Protein AF-A0A7J7NSG4-F1 (afdb_monomer_lite)

Secondary structure (DSSP, 8-state):
------HHHHHHHHHHHHHHHHHHHHHHHHHHHHHHHHHHHHHHHHHHHHHHHHHHHHHHHHHHHHHHHHHHHHHHHHHHHHHHHHHHHHHHHHHHHHHHHHHHHHHHHHHHHHHHHHS-S---TTHHHHHHHHHHHHHHHHHHHHHHHHHHHHHHHHHHHHHHHHHHHHHHHHHHHHHHHHHHHHHHHHHHHHHHHHHHHHHHHHHHHHHHHHHHHHHHHHHHHHHHHHHHHHHHHHHHHHHHHHHHHHHHHHHHHHHHS-HHHHHHHHHHHHHH-

Sequence (277 aa):
MVAVMDDEFKEFACALRDVQLGFQDRLMELEKRISLLEGEKNRLEENLTRERGAFQLEQEKEREAAALKLKEVRAESEAEAGRLVTASAISQNNLAGKLYQLRFTKVEIMAFNKGNYEEMEIMDEEEVEEREDDLNVAEKTAAKNQETINQEIESSRLKVVDLEGLLEMEKKSSAELQKELDVAREKEEQTLLYNAKYAEEYEVLFSQYEDRLDDNVKLSLNLEEAKRQVEEKTAIILSRDLALNQLTSELAELKEKATSGSRHEAELAKYRIRVLK

Radius of gyration: 58.83 Å; chains: 1; bounding box: 122×44×164 Å

Foldseek 3Di:
DDPPDPVVVVVVVVVVVVVVVVVVVVVVVVVVVVVVVVVVVVVVVVVVVVVVVVVVVVVVVVVVVVVVVVVVVVVVVVVVVVVVVVVVVVVVVVVVVVVVVVVVVVVVVVVVVVVVVVPPDDDDDVVVVVVVVVVVVVVVVVVVVVVVVVVVVVVVVVVVVVVVVVVVVVVVVVVVVVVVVVVVVVVVVVVVVVVVVVVVVVVVVVVVVVVVVVVVVVVVVVVVVVVVVVVVVVVVVVVVVVVVVVLVVLLVVLVVQLVPPDPVSVVVSVVVNVVSD

pLDDT: mean 76.25, std 14.84, range [38.44, 94.81]

Structure (mmCIF, N/CA/C/O backbone):
data_AF-A0A7J7NSG4-F1
#
_entry.id   AF-A0A7J7NSG4-F1
#
loop_
_atom_site.group_PDB
_atom_site.id
_atom_site.type_symbol
_atom_site.label_atom_id
_atom_site.label_alt_id
_atom_site.label_comp_id
_atom_site.label_asym_id
_atom_site.label_entity_id
_atom_site.label_seq_id
_atom_site.pdbx_PDB_ins_code
_atom_site.Cartn_x
_atom_site.Cartn_y
_atom_site.Cartn_z
_atom_site.occupancy
_atom_site.B_iso_or_equiv
_atom_site.auth_seq_id
_atom_site.auth_comp_id
_atom_site.auth_asym_id
_atom_site.auth_atom_id
_atom_site.pdbx_PDB_model_num
ATOM 1 N N . MET A 1 1 ? 50.142 4.102 -46.987 1.00 39.62 1 MET A N 1
ATOM 2 C CA . MET A 1 1 ? 49.617 5.434 -47.353 1.00 39.62 1 MET A CA 1
ATOM 3 C C . MET A 1 1 ? 48.327 5.617 -46.573 1.00 39.62 1 MET A C 1
ATOM 5 O O . MET A 1 1 ? 47.514 4.703 -46.586 1.00 39.62 1 MET A O 1
ATOM 9 N N . VAL A 1 2 ? 48.240 6.691 -45.787 1.00 38.44 2 VAL A N 1
ATOM 10 C CA . VAL A 1 2 ? 47.182 6.952 -44.797 1.00 38.44 2 VAL A CA 1
ATOM 11 C C . VAL A 1 2 ? 45.811 6.831 -45.462 1.00 38.44 2 VAL A C 1
ATOM 13 O O . VAL A 1 2 ? 45.564 7.485 -46.472 1.00 38.44 2 VAL A O 1
ATOM 16 N N . ALA A 1 3 ? 44.953 5.956 -44.933 1.00 44.97 3 ALA A N 1
ATOM 17 C CA . ALA A 1 3 ? 43.577 5.841 -45.386 1.00 44.97 3 ALA A CA 1
ATOM 18 C C . ALA A 1 3 ? 42.876 7.174 -45.104 1.00 44.97 3 ALA A C 1
ATOM 20 O O . ALA A 1 3 ? 42.618 7.518 -43.951 1.00 44.97 3 ALA A O 1
ATOM 21 N N . VAL A 1 4 ? 42.625 7.937 -46.165 1.00 50.34 4 VAL A N 1
ATOM 22 C CA . VAL A 1 4 ? 41.745 9.101 -46.139 1.00 50.34 4 VAL A CA 1
ATOM 23 C C . VAL A 1 4 ? 40.344 8.552 -45.887 1.00 50.34 4 VAL A C 1
ATOM 25 O O . VAL A 1 4 ? 39.660 8.112 -46.807 1.00 50.34 4 VAL A O 1
ATOM 28 N N . MET A 1 5 ? 39.972 8.440 -44.614 1.00 57.72 5 MET A N 1
ATOM 29 C CA . MET A 1 5 ? 38.565 8.396 -44.249 1.00 57.72 5 MET A CA 1
ATOM 30 C C . MET A 1 5 ? 37.992 9.771 -44.569 1.00 57.72 5 MET A C 1
ATOM 32 O O . MET A 1 5 ? 38.562 10.765 -44.116 1.00 57.72 5 MET A O 1
ATOM 36 N N . ASP A 1 6 ? 36.916 9.783 -45.355 1.00 72.62 6 ASP A N 1
ATOM 37 C CA . ASP A 1 6 ? 36.096 10.964 -45.617 1.00 72.62 6 ASP A CA 1
ATOM 38 C C . ASP A 1 6 ? 35.799 11.665 -44.291 1.00 72.62 6 ASP A C 1
ATOM 40 O O . ASP A 1 6 ? 35.391 11.010 -43.324 1.00 72.62 6 ASP A O 1
ATOM 44 N N . ASP A 1 7 ? 36.053 12.969 -44.215 1.00 75.19 7 ASP A N 1
ATOM 45 C CA . ASP A 1 7 ? 35.885 13.715 -42.966 1.00 75.19 7 ASP A CA 1
ATOM 46 C C . ASP A 1 7 ? 34.414 13.691 -42.503 1.00 75.19 7 ASP A C 1
ATOM 48 O O . ASP A 1 7 ? 34.154 13.579 -41.306 1.00 75.19 7 ASP A O 1
ATOM 52 N N . GLU A 1 8 ? 33.467 13.580 -43.441 1.00 67.50 8 GLU A N 1
ATOM 53 C CA . GLU A 1 8 ? 32.038 13.362 -43.173 1.00 67.50 8 GLU A CA 1
ATOM 54 C C . GLU A 1 8 ? 31.757 12.045 -42.421 1.00 67.50 8 GLU A C 1
ATOM 56 O O . GLU A 1 8 ? 30.909 11.989 -41.528 1.00 67.50 8 GLU A O 1
ATOM 61 N N . PHE A 1 9 ? 32.494 10.969 -42.723 1.00 66.06 9 PHE A N 1
ATOM 62 C CA . PHE A 1 9 ? 32.312 9.679 -42.049 1.00 66.06 9 PHE A CA 1
ATOM 63 C C . PHE A 1 9 ? 32.859 9.706 -40.617 1.00 66.06 9 PHE A C 1
ATOM 65 O O . PHE A 1 9 ? 32.271 9.110 -39.711 1.00 66.06 9 PHE A O 1
ATOM 72 N N . LYS A 1 10 ? 33.970 10.420 -40.389 1.00 74.62 10 LYS A N 1
ATOM 73 C CA . LYS A 1 10 ? 34.506 10.621 -39.035 1.00 74.62 10 LYS A CA 1
ATOM 74 C C . LYS A 1 10 ? 33.557 11.458 -38.190 1.00 74.62 10 LYS A C 1
ATOM 76 O O . LYS A 1 10 ? 33.332 11.111 -37.035 1.00 74.62 10 LYS A O 1
ATOM 81 N N . GLU A 1 11 ? 32.988 12.519 -38.756 1.00 73.19 11 GLU A N 1
ATOM 82 C CA . GLU A 1 11 ? 32.011 13.361 -38.063 1.00 73.19 11 GLU A CA 1
ATOM 83 C C . GLU A 1 11 ? 30.755 12.571 -37.686 1.00 73.19 11 GLU A C 1
ATOM 85 O O . GLU A 1 11 ? 30.314 12.641 -36.539 1.00 73.19 11 GLU A O 1
ATOM 90 N N . PHE A 1 12 ? 30.239 11.735 -38.592 1.00 73.62 12 PHE A N 1
ATOM 91 C CA . PHE A 1 12 ? 29.110 10.854 -38.292 1.00 73.62 12 PHE A CA 1
ATOM 92 C C . PHE A 1 12 ? 29.429 9.842 -37.179 1.00 73.62 12 PHE A C 1
ATOM 94 O O . PHE A 1 12 ? 28.646 9.688 -36.241 1.00 73.62 12 PHE A O 1
ATOM 101 N N . ALA A 1 13 ? 30.587 9.175 -37.240 1.00 69.00 13 ALA A N 1
ATOM 102 C CA . ALA A 1 13 ? 30.999 8.207 -36.221 1.00 69.00 13 ALA A CA 1
ATOM 103 C C . ALA A 1 13 ? 31.227 8.861 -34.845 1.00 69.00 13 ALA A C 1
ATOM 105 O O . ALA A 1 13 ? 30.866 8.282 -33.818 1.00 69.00 13 ALA A O 1
ATOM 106 N N . CYS A 1 14 ? 31.785 10.076 -34.814 1.00 78.75 14 CYS A N 1
ATOM 107 C CA . CYS A 1 14 ? 31.926 10.865 -33.590 1.00 78.75 14 CYS A CA 1
ATOM 108 C C . CYS A 1 14 ? 30.557 11.268 -33.021 1.00 78.75 14 CYS A C 1
ATOM 110 O O . CYS A 1 14 ? 30.303 11.028 -31.843 1.00 78.75 14 CYS A O 1
ATOM 112 N N . ALA A 1 15 ? 29.642 11.780 -33.850 1.00 69.12 15 ALA A N 1
ATOM 113 C CA . ALA A 1 15 ? 28.296 12.155 -33.415 1.00 69.12 15 ALA A CA 1
ATOM 114 C C . ALA A 1 15 ? 27.499 10.953 -32.877 1.00 69.12 15 ALA A C 1
ATOM 116 O O . ALA A 1 15 ? 26.807 11.061 -31.864 1.00 69.12 15 ALA A O 1
ATOM 117 N N . LEU A 1 16 ? 27.624 9.785 -33.516 1.00 81.19 16 LEU A N 1
ATOM 118 C CA . LEU A 1 16 ? 26.986 8.554 -33.050 1.00 81.19 16 LEU A CA 1
ATOM 119 C C . LEU A 1 16 ? 27.529 8.115 -31.682 1.00 81.19 16 LEU A C 1
ATOM 121 O O . LEU A 1 16 ? 26.755 7.707 -30.815 1.00 81.19 16 LEU A O 1
ATOM 125 N N . ARG A 1 17 ? 28.842 8.245 -31.464 1.00 77.81 17 ARG A N 1
ATOM 126 C CA . ARG A 1 17 ? 29.483 7.951 -30.177 1.00 77.81 17 ARG A CA 1
ATOM 127 C C . ARG A 1 17 ? 29.021 8.902 -29.073 1.00 77.81 17 ARG A C 1
ATOM 129 O O . ARG A 1 17 ? 28.762 8.436 -27.968 1.00 77.81 17 ARG A O 1
ATOM 136 N N . ASP A 1 18 ? 28.875 10.191 -29.363 1.00 83.44 18 ASP A N 1
ATOM 137 C CA . ASP A 1 18 ? 28.392 11.175 -28.385 1.00 83.44 18 ASP A CA 1
ATOM 138 C C . ASP A 1 18 ? 26.940 10.897 -27.976 1.00 83.44 18 ASP A C 1
ATOM 140 O O . ASP A 1 18 ? 26.596 10.933 -26.793 1.00 83.44 18 ASP A O 1
ATOM 144 N N . VAL A 1 19 ? 26.091 10.527 -28.940 1.00 80.00 19 VAL A N 1
ATOM 145 C CA . VAL A 1 19 ? 24.716 10.086 -28.668 1.00 80.00 19 VAL A CA 1
ATOM 146 C C . VAL A 1 19 ? 24.708 8.806 -27.826 1.00 80.00 19 VAL A C 1
ATOM 148 O O . VAL A 1 19 ? 23.946 8.713 -26.863 1.00 80.00 19 VAL A O 1
ATOM 151 N N . GLN A 1 20 ? 25.571 7.835 -28.139 1.00 80.19 20 GLN A N 1
ATOM 152 C CA . GLN A 1 20 ? 25.689 6.590 -27.377 1.00 80.19 20 GLN A CA 1
ATOM 153 C C . GLN A 1 20 ? 26.133 6.838 -25.927 1.00 80.19 20 GLN A C 1
ATOM 155 O O . GLN A 1 20 ? 25.543 6.265 -25.011 1.00 80.19 20 GLN A O 1
ATOM 160 N N . LEU A 1 21 ? 27.124 7.708 -25.710 1.00 84.50 21 LEU A N 1
ATOM 161 C CA . LEU A 1 21 ? 27.574 8.104 -24.371 1.00 84.50 21 LEU A CA 1
ATOM 162 C C . LEU A 1 21 ? 26.450 8.808 -23.597 1.00 84.50 21 LEU A C 1
ATOM 164 O O . LEU A 1 21 ? 26.181 8.452 -22.452 1.00 84.50 21 LEU A O 1
ATOM 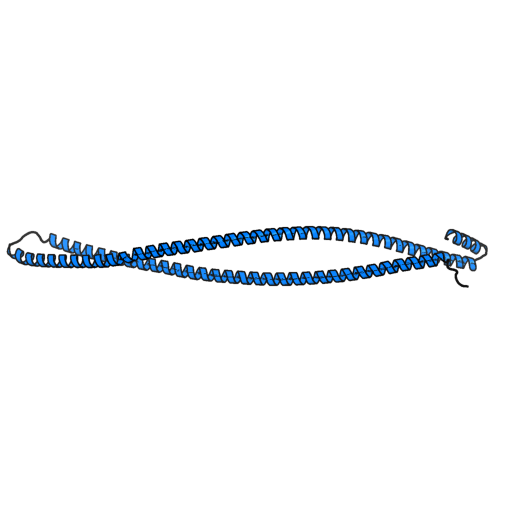168 N N . GLY A 1 22 ? 25.705 9.710 -24.245 1.00 84.12 22 GLY A N 1
ATOM 169 C CA . GLY A 1 22 ? 24.550 10.370 -23.630 1.00 84.12 22 GLY A CA 1
ATOM 170 C C . GLY A 1 22 ? 23.424 9.405 -23.228 1.00 84.12 22 GLY A C 1
ATOM 171 O O . GLY A 1 22 ? 22.767 9.610 -22.205 1.00 84.12 22 GLY A O 1
ATOM 172 N N . PHE A 1 23 ? 23.202 8.329 -23.991 1.00 84.69 23 PHE A N 1
ATOM 173 C CA . PHE A 1 23 ? 22.268 7.267 -23.600 1.00 84.69 23 PHE A CA 1
ATOM 174 C C . PHE A 1 23 ? 22.790 6.426 -22.430 1.00 84.69 23 PHE A C 1
ATOM 176 O O . PHE A 1 23 ? 22.002 6.088 -21.548 1.00 84.69 23 PHE A O 1
ATOM 183 N N . GLN A 1 24 ? 24.088 6.111 -22.392 1.00 82.00 24 GLN A N 1
ATOM 184 C CA . GLN A 1 24 ? 24.691 5.370 -21.278 1.00 82.00 24 GLN A CA 1
ATOM 185 C C . GLN A 1 24 ? 24.609 6.144 -19.960 1.00 82.00 24 GLN A C 1
ATOM 187 O O . GLN A 1 24 ? 24.231 5.563 -18.944 1.00 82.00 24 GLN A O 1
ATOM 192 N N . ASP A 1 25 ? 24.871 7.451 -19.980 1.00 87.19 25 ASP A N 1
ATOM 193 C CA . ASP A 1 25 ? 24.762 8.293 -18.787 1.00 87.19 25 ASP A CA 1
ATOM 194 C C . ASP A 1 25 ? 23.327 8.324 -18.244 1.00 87.19 25 ASP A C 1
ATOM 196 O O . ASP A 1 25 ? 23.106 8.156 -17.043 1.00 87.19 25 ASP A O 1
ATOM 200 N N . ARG A 1 26 ? 22.330 8.452 -19.133 1.00 88.12 26 ARG A N 1
ATOM 201 C CA . ARG A 1 26 ? 20.910 8.401 -18.748 1.00 88.12 26 ARG A CA 1
ATOM 202 C C . ARG A 1 26 ? 20.491 7.033 -18.223 1.00 88.12 26 ARG A C 1
ATOM 204 O O . ARG A 1 26 ? 19.726 6.972 -17.265 1.00 88.12 26 ARG A O 1
ATOM 211 N N . LEU A 1 27 ? 20.970 5.944 -18.828 1.00 88.56 27 LEU A N 1
ATOM 212 C CA . LEU A 1 27 ? 20.707 4.589 -18.335 1.00 88.56 27 LEU A CA 1
ATOM 213 C C . LEU A 1 27 ? 21.269 4.408 -16.924 1.00 88.56 27 LEU A C 1
ATOM 215 O O . LEU A 1 27 ? 20.543 3.969 -16.039 1.00 88.56 27 LEU A O 1
ATOM 219 N N . MET A 1 28 ? 22.508 4.840 -16.686 1.00 90.50 28 MET A N 1
ATOM 220 C CA . MET A 1 28 ? 23.125 4.785 -15.362 1.00 90.50 28 MET A CA 1
ATOM 221 C C . MET A 1 28 ? 22.365 5.641 -14.331 1.00 90.50 28 MET A C 1
ATOM 223 O O . MET A 1 28 ? 22.244 5.257 -13.167 1.00 90.50 28 MET A O 1
ATOM 227 N N . GLU A 1 29 ? 21.844 6.806 -14.724 1.00 90.88 29 GLU A N 1
ATOM 228 C CA . GLU A 1 29 ? 21.020 7.646 -13.846 1.00 90.88 29 GLU A CA 1
ATOM 229 C C . GLU A 1 29 ? 19.683 6.976 -13.496 1.00 90.88 29 GLU A C 1
ATOM 231 O O . GLU A 1 29 ? 19.275 6.971 -12.331 1.00 90.88 29 GLU A O 1
ATOM 236 N N . LEU A 1 30 ? 19.028 6.357 -14.482 1.00 88.25 30 LEU A N 1
ATOM 237 C CA . LEU A 1 30 ? 17.800 5.593 -14.272 1.00 88.25 30 LEU A CA 1
ATOM 238 C C . LEU A 1 30 ? 18.039 4.378 -13.367 1.00 88.25 30 LEU A C 1
ATOM 240 O O . LEU A 1 30 ? 17.266 4.169 -12.435 1.00 88.25 30 LEU A O 1
ATOM 244 N N . GLU A 1 31 ? 19.126 3.630 -13.567 1.00 90.88 31 GLU A N 1
ATOM 245 C CA . GLU A 1 31 ? 19.510 2.500 -12.708 1.00 90.88 31 GLU A CA 1
ATOM 246 C C . GLU A 1 31 ? 19.742 2.935 -11.256 1.00 90.88 31 GLU A C 1
ATOM 248 O O . GLU A 1 31 ? 19.230 2.309 -10.325 1.00 90.88 31 GLU A O 1
ATOM 253 N N . LYS A 1 32 ? 20.444 4.057 -11.038 1.00 92.88 32 LYS A N 1
ATOM 254 C CA . LYS A 1 32 ? 20.618 4.627 -9.691 1.00 92.88 32 LYS A CA 1
ATOM 255 C C . LYS A 1 32 ? 19.282 4.994 -9.056 1.00 92.88 32 LYS A C 1
ATOM 257 O O . LYS A 1 32 ? 19.077 4.744 -7.870 1.00 92.88 32 LYS A O 1
ATOM 262 N N . ARG A 1 33 ? 18.372 5.586 -9.829 1.00 93.25 33 ARG A N 1
ATOM 263 C CA . ARG A 1 33 ? 17.056 5.993 -9.331 1.00 93.25 33 ARG A CA 1
ATOM 264 C C . ARG A 1 33 ? 16.177 4.792 -8.985 1.00 93.25 33 ARG A C 1
ATOM 266 O O . ARG A 1 33 ? 15.509 4.831 -7.957 1.00 93.25 33 ARG A O 1
ATOM 273 N N . ILE A 1 34 ? 16.228 3.724 -9.781 1.00 90.56 34 ILE A N 1
ATOM 274 C CA . ILE A 1 34 ? 15.561 2.450 -9.478 1.00 90.56 34 ILE A CA 1
ATOM 275 C C . ILE A 1 34 ? 16.106 1.870 -8.172 1.00 90.56 34 ILE A C 1
ATOM 277 O O . ILE A 1 34 ? 15.324 1.568 -7.278 1.00 90.56 34 ILE A O 1
ATOM 281 N N . SER A 1 35 ? 17.430 1.810 -8.013 1.00 92.31 35 SER A N 1
ATOM 282 C CA . SER A 1 35 ? 18.050 1.293 -6.788 1.00 92.31 35 SER A CA 1
ATOM 283 C C . SER A 1 35 ? 17.647 2.089 -5.537 1.00 92.31 35 SER A C 1
ATOM 285 O O . SER A 1 35 ? 17.389 1.506 -4.482 1.00 92.31 35 SER A O 1
ATOM 287 N N . LEU A 1 36 ? 17.531 3.419 -5.647 1.00 92.94 36 LEU A N 1
ATOM 288 C CA . LEU A 1 36 ? 17.028 4.263 -4.559 1.00 92.94 36 LEU A CA 1
ATOM 289 C C . LEU A 1 36 ? 15.564 3.951 -4.218 1.00 92.94 36 LEU A C 1
ATOM 291 O O . LEU A 1 36 ? 15.243 3.783 -3.042 1.00 92.94 36 LEU A O 1
ATOM 295 N N . LEU A 1 37 ? 14.698 3.824 -5.228 1.00 90.88 37 LEU A N 1
ATOM 296 C CA . LEU A 1 37 ? 13.279 3.500 -5.041 1.00 90.88 37 LEU A CA 1
ATOM 297 C C . LEU A 1 37 ? 13.073 2.099 -4.449 1.00 90.88 37 LEU A C 1
ATOM 299 O O . LEU A 1 37 ? 12.219 1.922 -3.583 1.00 90.88 37 LEU A O 1
ATOM 303 N N . GLU A 1 38 ? 13.869 1.109 -4.856 1.00 90.38 38 GLU A N 1
ATOM 304 C CA . GLU A 1 38 ? 13.864 -0.227 -4.246 1.00 90.38 38 GLU A CA 1
ATOM 305 C C . GLU A 1 38 ? 14.279 -0.171 -2.769 1.00 90.38 38 GLU A C 1
ATOM 307 O O . GLU A 1 38 ? 13.667 -0.821 -1.920 1.00 90.38 38 GLU A O 1
ATOM 312 N N . GLY A 1 39 ? 15.274 0.656 -2.435 1.00 94.81 39 GLY A N 1
ATOM 313 C CA . GLY A 1 39 ? 15.677 0.900 -1.050 1.00 94.81 39 GLY A CA 1
ATOM 314 C C . GLY A 1 39 ? 14.575 1.555 -0.209 1.00 94.81 39 GLY A C 1
ATOM 315 O O . GLY A 1 39 ? 14.345 1.149 0.932 1.00 94.81 39 GLY A O 1
ATOM 316 N N . GLU A 1 40 ? 13.873 2.547 -0.758 1.00 93.44 40 GLU A N 1
ATOM 317 C CA . GLU A 1 40 ? 12.727 3.189 -0.101 1.00 93.44 40 GLU A CA 1
ATOM 318 C C . GLU A 1 40 ? 11.561 2.218 0.092 1.00 93.44 40 GLU A C 1
ATOM 320 O O . GLU A 1 40 ? 10.991 2.161 1.184 1.00 93.44 40 GLU A O 1
ATOM 325 N N . LYS A 1 41 ? 11.259 1.400 -0.922 1.00 92.00 41 LYS A N 1
ATOM 326 C CA . LYS A 1 41 ? 10.245 0.345 -0.842 1.00 92.00 41 LYS A CA 1
ATOM 327 C C . LYS A 1 41 ? 10.542 -0.620 0.307 1.00 92.00 41 LYS A C 1
ATOM 329 O O . LYS A 1 41 ? 9.678 -0.834 1.152 1.00 92.00 41 LYS A O 1
ATOM 334 N N . ASN A 1 42 ? 11.767 -1.137 0.389 1.00 91.69 42 ASN A N 1
ATOM 335 C CA . ASN A 1 42 ? 12.152 -2.070 1.451 1.00 91.69 42 ASN A CA 1
ATOM 336 C C . ASN A 1 42 ? 12.035 -1.429 2.845 1.00 91.69 42 ASN A C 1
ATOM 338 O O . ASN A 1 42 ? 11.545 -2.057 3.781 1.00 91.69 42 ASN A O 1
ATOM 342 N N . ARG A 1 43 ? 12.416 -0.150 2.992 1.00 92.88 43 ARG A N 1
ATOM 343 C CA . ARG A 1 43 ? 12.240 0.586 4.259 1.00 92.88 43 ARG A CA 1
ATOM 344 C C . ARG A 1 43 ? 10.772 0.738 4.648 1.00 92.88 43 ARG A C 1
ATOM 346 O O . ARG A 1 43 ? 10.443 0.616 5.825 1.00 92.88 43 ARG A O 1
ATOM 353 N N . LEU A 1 44 ? 9.897 1.015 3.683 1.00 91.06 44 LEU A N 1
ATOM 354 C CA . LEU A 1 44 ? 8.459 1.113 3.930 1.00 91.06 44 LEU A CA 1
ATOM 355 C C . LEU A 1 44 ? 7.864 -0.242 4.326 1.00 91.06 44 LEU A C 1
ATOM 357 O O . LEU A 1 44 ? 7.072 -0.295 5.263 1.00 91.06 44 LEU A O 1
ATOM 361 N N . GLU A 1 45 ? 8.282 -1.335 3.687 1.00 90.31 45 GLU A N 1
ATOM 362 C CA . GLU A 1 45 ? 7.859 -2.695 4.052 1.00 90.31 45 GLU A CA 1
ATOM 363 C C . GLU A 1 45 ? 8.316 -3.084 5.470 1.00 90.31 45 GLU A C 1
ATOM 365 O O . GLU A 1 45 ? 7.540 -3.655 6.246 1.00 90.31 45 GLU A O 1
ATOM 370 N N . GLU A 1 46 ? 9.541 -2.720 5.859 1.00 91.81 46 GLU A N 1
ATOM 371 C CA . GLU A 1 46 ? 10.029 -2.899 7.230 1.00 91.81 46 GLU A CA 1
ATOM 372 C C . GLU A 1 46 ? 9.246 -2.064 8.251 1.00 91.81 46 GLU A C 1
ATOM 374 O O . GLU A 1 46 ? 8.931 -2.548 9.337 1.00 91.81 46 GLU A O 1
ATOM 379 N N . ASN A 1 47 ? 8.919 -0.812 7.930 1.00 91.75 47 ASN A N 1
ATOM 380 C CA . ASN A 1 47 ? 8.119 0.024 8.823 1.00 91.75 47 ASN A CA 1
ATOM 381 C C . ASN A 1 47 ? 6.703 -0.538 8.976 1.00 91.75 47 ASN A C 1
ATOM 383 O O . ASN A 1 47 ? 6.228 -0.677 10.097 1.00 91.75 47 ASN A O 1
ATOM 387 N N . LEU A 1 48 ? 6.073 -0.962 7.878 1.00 87.44 48 LEU A N 1
ATOM 388 C CA . LEU A 1 48 ? 4.739 -1.560 7.893 1.00 87.44 48 LEU A CA 1
ATOM 389 C C . LEU A 1 48 ? 4.702 -2.855 8.717 1.00 87.44 48 LEU A C 1
ATOM 391 O O . LEU A 1 48 ? 3.751 -3.104 9.454 1.00 87.44 48 LEU A O 1
ATOM 395 N N . THR A 1 49 ? 5.733 -3.695 8.613 1.00 89.12 49 THR A N 1
ATOM 396 C CA . THR A 1 49 ? 5.835 -4.918 9.426 1.00 89.12 49 THR A CA 1
ATOM 397 C C . THR A 1 49 ? 6.063 -4.607 10.904 1.00 89.12 49 THR A C 1
ATOM 399 O O . THR A 1 49 ? 5.443 -5.251 11.752 1.00 89.12 49 THR A O 1
ATOM 402 N N . ARG A 1 50 ? 6.865 -3.585 11.230 1.00 90.56 50 ARG A N 1
ATOM 403 C CA . ARG A 1 50 ? 7.025 -3.101 12.613 1.00 90.56 50 ARG A CA 1
ATOM 404 C C . ARG A 1 50 ? 5.728 -2.522 13.179 1.00 90.56 50 ARG A C 1
ATOM 406 O O . ARG A 1 50 ? 5.356 -2.879 14.292 1.00 90.56 50 ARG A O 1
ATOM 413 N N . GLU A 1 51 ? 5.025 -1.681 12.425 1.00 86.12 51 GLU A N 1
ATOM 414 C CA . GLU A 1 51 ? 3.751 -1.078 12.836 1.00 86.12 51 GLU A CA 1
ATOM 415 C C . GLU A 1 51 ? 2.659 -2.135 13.016 1.00 86.12 51 GLU A C 1
ATOM 417 O O . GLU A 1 51 ? 1.960 -2.125 14.025 1.00 86.12 51 GLU A O 1
ATOM 422 N N . ARG A 1 52 ? 2.567 -3.119 12.109 1.00 87.62 52 ARG A N 1
ATOM 423 C CA . ARG A 1 52 ? 1.665 -4.273 12.274 1.00 87.62 52 ARG A CA 1
ATOM 424 C C . ARG A 1 52 ? 1.976 -5.071 13.539 1.00 87.62 52 ARG A C 1
ATOM 426 O O . ARG A 1 52 ? 1.048 -5.463 14.240 1.00 87.62 52 ARG A O 1
ATOM 433 N N . GLY A 1 53 ? 3.255 -5.298 13.842 1.00 88.06 53 GLY A N 1
ATOM 434 C CA . GLY A 1 53 ? 3.673 -5.975 15.072 1.00 88.06 53 GLY A CA 1
ATOM 435 C C . GLY A 1 53 ? 3.325 -5.178 16.334 1.00 88.06 53 GLY A C 1
ATOM 436 O O . GLY A 1 53 ? 2.814 -5.745 17.297 1.00 88.06 53 GLY A O 1
ATOM 437 N N . ALA A 1 54 ? 3.541 -3.858 16.315 1.00 84.88 54 ALA A N 1
ATOM 438 C CA . ALA A 1 54 ? 3.170 -2.968 17.415 1.00 84.88 54 ALA A CA 1
ATOM 439 C C . ALA A 1 54 ? 1.650 -2.951 17.645 1.00 84.88 54 ALA A C 1
ATOM 441 O O . ALA A 1 54 ? 1.200 -3.089 18.780 1.00 84.88 54 ALA A O 1
ATOM 442 N N . PHE A 1 55 ? 0.870 -2.878 16.567 1.00 87.31 55 PHE A N 1
ATOM 443 C CA . PHE A 1 55 ? -0.588 -2.901 16.616 1.00 87.31 55 PHE A CA 1
ATOM 444 C C . PHE A 1 55 ? -1.144 -4.235 17.138 1.00 87.31 55 PHE A C 1
ATOM 446 O O . PHE A 1 55 ? -2.079 -4.242 17.933 1.00 87.31 55 PHE A O 1
ATOM 453 N N . GLN A 1 56 ? -0.560 -5.376 16.750 1.00 84.75 56 GLN A N 1
ATOM 454 C CA . GLN A 1 56 ? -0.954 -6.687 17.290 1.00 84.75 56 GLN A CA 1
ATOM 455 C C . GLN A 1 56 ? -0.704 -6.785 18.799 1.00 84.75 56 GLN A C 1
ATOM 457 O O . GLN A 1 56 ? -1.579 -7.242 19.531 1.00 84.75 56 GLN A O 1
ATOM 462 N N . LEU A 1 57 ? 0.448 -6.301 19.270 1.00 86.38 57 LEU A N 1
ATOM 463 C CA . LEU A 1 57 ? 0.776 -6.233 20.698 1.00 86.38 57 LEU A CA 1
ATOM 464 C C . LEU A 1 57 ? -0.180 -5.322 21.479 1.00 86.38 57 LEU A C 1
ATOM 466 O O . LEU A 1 57 ? -0.523 -5.622 22.622 1.00 86.38 57 LEU A O 1
ATOM 470 N N . GLU A 1 58 ? -0.603 -4.207 20.887 1.00 83.19 58 GLU A N 1
ATOM 471 C CA . GLU A 1 58 ? -1.580 -3.302 21.495 1.00 83.19 58 GLU A CA 1
ATOM 472 C C . GLU A 1 58 ? -2.967 -3.953 21.578 1.00 83.19 58 GLU A C 1
ATOM 474 O O . GLU A 1 58 ? -3.557 -3.989 22.658 1.00 83.19 58 GLU A O 1
ATOM 479 N N . GLN A 1 59 ? -3.426 -4.603 20.502 1.00 82.62 59 GLN A N 1
ATOM 480 C CA . GLN A 1 59 ? -4.669 -5.380 20.523 1.00 82.62 59 GLN A CA 1
ATOM 481 C C . GLN A 1 59 ? -4.639 -6.529 21.536 1.00 82.62 59 GLN A C 1
ATOM 483 O O . GLN A 1 59 ? -5.653 -6.807 22.177 1.00 82.62 59 GLN A O 1
ATOM 488 N N . GLU A 1 60 ? -3.511 -7.227 21.688 1.00 86.19 60 GLU A N 1
ATOM 489 C CA . GLU A 1 60 ? -3.377 -8.289 22.690 1.00 86.19 60 GLU A CA 1
ATOM 490 C C . GLU A 1 60 ? -3.492 -7.732 24.109 1.00 86.19 60 GLU A C 1
ATOM 492 O O . GLU A 1 60 ? -4.267 -8.266 24.902 1.00 86.19 60 GLU A O 1
ATOM 497 N N . LYS A 1 61 ? -2.833 -6.607 24.410 1.00 90.56 61 LYS A N 1
ATOM 498 C CA . LYS A 1 61 ? -2.966 -5.933 25.712 1.00 90.56 61 LYS A CA 1
ATOM 499 C C . LYS A 1 61 ? -4.395 -5.477 25.988 1.00 90.56 61 LYS A C 1
ATOM 501 O O . LYS A 1 61 ? -4.877 -5.630 27.109 1.00 90.56 61 LYS A O 1
ATOM 506 N N . GLU A 1 62 ? -5.091 -4.943 24.987 1.00 81.38 62 GLU A N 1
ATOM 507 C CA . GLU A 1 62 ? -6.496 -4.554 25.125 1.00 81.38 62 GLU A CA 1
ATOM 508 C C . GLU A 1 62 ? -7.406 -5.764 25.363 1.00 81.38 62 GLU A C 1
ATOM 510 O O . GLU A 1 62 ? -8.280 -5.717 26.234 1.00 81.38 62 GLU A O 1
ATOM 515 N N . ARG A 1 63 ? -7.176 -6.881 24.658 1.00 86.31 63 ARG A N 1
ATOM 516 C CA . ARG A 1 63 ? -7.907 -8.141 24.875 1.00 86.31 63 ARG A CA 1
ATOM 517 C C . ARG A 1 63 ? -7.647 -8.720 26.261 1.00 86.31 63 ARG A C 1
ATOM 519 O O . ARG A 1 63 ? -8.591 -9.169 26.910 1.00 86.31 63 ARG A O 1
ATOM 526 N N . GLU A 1 64 ? -6.403 -8.698 26.727 1.00 83.44 64 GLU A N 1
ATOM 527 C CA . GLU A 1 64 ? -6.034 -9.143 28.073 1.00 83.44 64 GLU A CA 1
ATOM 528 C C . GLU A 1 64 ? -6.678 -8.264 29.151 1.00 83.44 64 GLU A C 1
ATOM 530 O O . GLU A 1 64 ? -7.265 -8.789 30.100 1.00 83.44 64 GLU A O 1
ATOM 535 N N . ALA A 1 65 ? -6.659 -6.939 28.978 1.00 83.06 65 ALA A N 1
ATOM 536 C CA . ALA A 1 65 ? -7.308 -6.000 29.890 1.00 83.06 65 ALA A CA 1
ATOM 537 C C . ALA A 1 65 ? -8.836 -6.176 29.914 1.00 83.06 65 ALA A C 1
ATOM 539 O O . ALA A 1 65 ? -9.447 -6.163 30.985 1.00 83.06 65 ALA A O 1
ATOM 540 N N . ALA A 1 66 ? -9.464 -6.391 28.754 1.00 77.06 66 ALA A N 1
ATOM 541 C CA . ALA A 1 66 ? -10.891 -6.685 28.662 1.00 77.06 66 ALA A CA 1
ATOM 542 C C . ALA A 1 66 ? -11.239 -8.023 29.335 1.00 77.06 66 ALA A C 1
ATOM 544 O O . ALA A 1 66 ? -12.218 -8.103 30.076 1.00 77.06 66 ALA A O 1
ATOM 545 N N . ALA A 1 67 ? -10.421 -9.062 29.139 1.00 81.69 67 ALA A N 1
ATOM 546 C CA . ALA A 1 67 ? -10.610 -10.361 29.779 1.00 81.69 67 ALA A CA 1
ATOM 547 C C . ALA A 1 67 ? -10.456 -10.292 31.308 1.00 81.69 67 ALA A C 1
ATOM 549 O O . ALA A 1 67 ? -11.192 -10.977 32.023 1.00 81.69 67 ALA A O 1
ATOM 550 N N . LEU A 1 68 ? -9.534 -9.466 31.816 1.00 80.31 68 LEU A N 1
ATOM 551 C CA . LEU A 1 68 ? -9.371 -9.220 33.250 1.00 80.31 68 LEU A CA 1
ATOM 552 C C . LEU A 1 68 ? -10.610 -8.529 33.835 1.00 80.31 68 LEU A C 1
ATOM 554 O O . LEU A 1 68 ? -11.202 -9.054 34.775 1.00 80.31 68 LEU A O 1
ATOM 558 N N . LYS A 1 69 ? -11.073 -7.435 33.215 1.00 79.62 69 LYS A N 1
ATOM 559 C CA . LYS A 1 69 ? -12.296 -6.729 33.637 1.00 79.62 69 LYS A CA 1
ATOM 560 C C . LYS A 1 69 ? -13.518 -7.645 33.642 1.00 79.62 69 LYS A C 1
ATOM 562 O O . LYS A 1 69 ? -14.336 -7.598 34.552 1.00 79.62 69 LYS A O 1
ATOM 567 N N . LEU A 1 70 ? -13.637 -8.527 32.651 1.00 75.12 70 LEU A N 1
ATOM 568 C CA . LEU A 1 70 ? -14.755 -9.468 32.563 1.00 75.12 70 LEU A CA 1
ATOM 569 C C . LEU A 1 70 ? -14.702 -10.529 33.677 1.00 75.12 70 LEU A C 1
ATOM 571 O O . LEU A 1 70 ? -15.748 -10.970 34.150 1.00 75.12 70 LEU A O 1
ATOM 575 N N . LYS A 1 71 ? -13.502 -10.919 34.135 1.00 84.44 71 LYS A N 1
ATOM 576 C CA . LYS A 1 71 ? -13.336 -11.771 35.325 1.00 84.44 71 LYS A CA 1
ATOM 577 C C . LYS A 1 71 ? -13.706 -11.037 36.614 1.00 84.44 71 LYS A C 1
ATOM 579 O O . LYS A 1 71 ? -14.365 -11.641 37.453 1.00 84.44 71 LYS A O 1
ATOM 584 N N . GLU A 1 72 ? -13.321 -9.771 36.754 1.00 82.12 72 GLU A N 1
ATOM 585 C CA . GLU A 1 72 ? -13.673 -8.937 37.914 1.00 82.12 72 GLU A CA 1
ATOM 586 C C . GLU A 1 72 ? -15.195 -8.764 38.024 1.00 82.12 72 GLU A C 1
ATOM 588 O O . GLU A 1 72 ? -15.773 -9.107 39.053 1.00 82.12 72 GLU A O 1
ATOM 593 N N . VAL A 1 73 ? -15.865 -8.395 36.926 1.00 78.94 73 VAL A N 1
ATOM 594 C CA . VAL A 1 73 ? -17.333 -8.258 36.877 1.00 78.94 73 VAL A CA 1
ATOM 595 C C . VAL A 1 73 ? -18.042 -9.580 37.195 1.00 78.94 73 VAL A C 1
ATOM 597 O O . VAL A 1 73 ? -19.050 -9.591 37.901 1.00 78.94 73 VAL A O 1
ATOM 600 N N . ARG A 1 74 ? -17.524 -10.721 36.711 1.00 77.44 74 ARG A N 1
ATOM 601 C CA . ARG A 1 74 ? -18.080 -12.041 37.062 1.00 77.44 74 ARG A CA 1
ATOM 602 C C . ARG A 1 74 ? -17.941 -12.340 38.552 1.00 77.44 74 ARG A C 1
ATOM 604 O O . ARG A 1 74 ? -18.909 -12.790 39.154 1.00 77.44 74 ARG A O 1
ATOM 611 N N . ALA A 1 75 ? -16.785 -12.060 39.149 1.00 76.69 75 ALA A N 1
ATOM 612 C CA . ALA A 1 75 ? -16.556 -12.293 40.572 1.00 76.69 75 ALA A CA 1
ATOM 613 C C . ALA A 1 75 ? -17.454 -11.411 41.458 1.00 76.69 75 ALA A C 1
ATOM 615 O O . ALA A 1 75 ? -18.006 -11.892 42.448 1.00 76.69 75 ALA A O 1
ATOM 616 N N . GLU A 1 76 ? -17.646 -10.143 41.090 1.00 75.06 76 GLU A N 1
ATOM 617 C CA . GLU A 1 76 ? -18.546 -9.224 41.797 1.00 75.06 76 GLU A CA 1
ATOM 618 C C . GLU A 1 76 ? -20.007 -9.674 41.693 1.00 75.06 76 GLU A C 1
ATOM 620 O O . GLU A 1 76 ? -20.699 -9.768 42.709 1.00 75.06 76 GLU A O 1
ATOM 625 N N . SER A 1 77 ? -20.448 -10.052 40.490 1.00 73.00 77 SER A N 1
ATOM 626 C CA . SER A 1 77 ? -21.812 -10.526 40.248 1.00 73.00 77 SER A CA 1
ATOM 627 C C . SER A 1 77 ? -22.104 -11.855 40.958 1.00 73.00 77 SER A C 1
ATOM 629 O O . SER A 1 77 ? -23.174 -12.021 41.544 1.00 73.00 77 SER A O 1
ATOM 631 N N . GLU A 1 78 ? -21.146 -12.786 40.993 1.00 72.88 78 GLU A N 1
ATOM 632 C CA . GLU A 1 78 ? -21.265 -14.045 41.743 1.00 72.88 78 GLU A CA 1
ATOM 633 C C . GLU A 1 78 ? -21.311 -13.808 43.261 1.00 72.88 78 GLU A C 1
ATOM 635 O O . GLU A 1 78 ? -22.121 -14.420 43.964 1.00 72.88 78 GLU A O 1
ATOM 640 N N . ALA A 1 79 ? -20.497 -12.883 43.780 1.00 71.44 79 ALA A N 1
ATOM 641 C CA . ALA A 1 79 ? -20.518 -12.507 45.192 1.00 71.44 79 ALA A CA 1
ATOM 642 C C . ALA A 1 79 ? -21.826 -11.803 45.589 1.00 71.44 79 ALA A C 1
ATOM 644 O O . ALA A 1 79 ? -22.315 -11.964 46.709 1.00 71.44 79 ALA A O 1
ATOM 645 N N . GLU A 1 80 ? -22.407 -11.012 44.693 1.00 71.94 80 GLU A N 1
ATOM 646 C CA . GLU A 1 80 ? -23.685 -10.335 44.904 1.00 71.94 80 GLU A CA 1
ATOM 647 C C . GLU A 1 80 ? -24.873 -11.301 44.812 1.00 71.94 80 GLU A C 1
ATOM 649 O O . GLU A 1 80 ? -25.720 -11.316 45.707 1.00 71.94 80 GLU A O 1
ATOM 654 N N . ALA A 1 81 ? -24.877 -12.210 43.834 1.00 63.28 81 ALA A N 1
ATOM 655 C CA . ALA A 1 81 ? -25.854 -13.294 43.754 1.00 63.28 81 ALA A CA 1
ATOM 656 C C . ALA A 1 81 ? -25.799 -14.199 44.998 1.00 63.28 81 ALA A C 1
ATOM 658 O O . ALA A 1 81 ? -26.837 -14.527 45.575 1.00 63.28 81 ALA A O 1
ATOM 659 N N . GLY A 1 82 ? -24.598 -14.543 45.478 1.00 65.56 82 GLY A N 1
ATOM 660 C CA . GLY A 1 82 ? -24.413 -15.301 46.717 1.00 65.56 82 GLY A CA 1
ATOM 661 C C . GLY A 1 82 ? -24.938 -14.567 47.959 1.00 65.56 82 GLY A C 1
ATOM 662 O O . GLY A 1 82 ? -25.581 -15.183 48.816 1.00 65.56 82 GLY A O 1
ATOM 663 N N . ARG A 1 83 ? -24.735 -13.243 48.040 1.00 70.81 83 ARG A N 1
ATOM 664 C CA . ARG A 1 83 ? -25.274 -12.387 49.115 1.00 70.81 83 ARG A CA 1
ATOM 665 C C . ARG A 1 83 ? -26.801 -12.293 49.073 1.00 70.81 83 ARG A C 1
ATOM 667 O O . ARG A 1 83 ? -27.444 -12.412 50.113 1.00 70.81 83 ARG A O 1
ATOM 674 N N . LEU A 1 84 ? -27.398 -12.161 47.891 1.00 64.06 84 LEU A N 1
ATOM 675 C CA . LEU A 1 84 ? -28.854 -12.103 47.725 1.00 64.06 84 LEU A CA 1
ATOM 676 C C . LEU A 1 84 ? -29.533 -13.441 48.061 1.00 64.06 84 LEU A C 1
ATOM 678 O O . LEU A 1 84 ? -30.560 -13.461 48.744 1.00 64.06 84 LEU A O 1
ATOM 682 N N . VAL A 1 85 ? -28.939 -14.569 47.654 1.00 63.38 85 VAL A N 1
ATOM 683 C CA . VAL A 1 85 ? -29.449 -15.913 47.984 1.00 63.38 85 VAL A CA 1
ATOM 684 C C . VAL A 1 85 ? -29.381 -16.172 49.491 1.00 63.38 85 VAL A C 1
ATOM 686 O O . VAL A 1 85 ? -30.349 -16.662 50.075 1.00 63.38 85 VAL A O 1
ATOM 689 N N . THR A 1 86 ? -28.279 -15.798 50.147 1.00 65.88 86 THR A N 1
ATOM 690 C CA . THR A 1 86 ? -28.142 -15.951 51.604 1.00 65.88 86 THR A CA 1
ATOM 691 C C . THR A 1 86 ? -29.074 -15.018 52.381 1.00 65.88 86 THR A C 1
ATOM 693 O O . THR A 1 86 ? -29.724 -15.476 53.321 1.00 65.88 86 THR A O 1
ATOM 696 N N . ALA A 1 87 ? -29.238 -13.758 51.965 1.00 59.06 87 ALA A N 1
ATOM 697 C CA . ALA A 1 87 ? -30.186 -12.828 52.586 1.00 59.06 87 ALA A CA 1
ATOM 698 C C . ALA A 1 87 ? -31.648 -13.308 52.467 1.00 59.06 87 ALA A C 1
ATOM 700 O O . ALA A 1 87 ? -32.403 -13.266 53.443 1.00 59.06 87 ALA A O 1
ATOM 701 N N . SER A 1 88 ? -32.033 -13.840 51.303 1.00 59.28 88 SER A N 1
ATOM 702 C CA . SER A 1 88 ? -33.367 -14.412 51.073 1.00 59.28 88 SER A CA 1
ATOM 703 C C . SER A 1 88 ? -33.614 -15.666 51.923 1.00 59.28 88 SER A C 1
ATOM 705 O O . SER A 1 88 ? -34.653 -15.782 52.577 1.00 59.28 88 SER A O 1
ATOM 707 N N . ALA A 1 89 ? -32.630 -16.569 52.009 1.00 57.75 89 ALA A N 1
ATOM 708 C CA . ALA A 1 89 ? -32.727 -17.782 52.822 1.00 57.75 89 ALA A CA 1
ATOM 709 C C . ALA A 1 89 ? -32.833 -17.483 54.330 1.00 57.75 89 ALA A C 1
ATOM 711 O O . ALA A 1 89 ? -33.598 -18.137 55.041 1.00 57.75 89 ALA A O 1
ATOM 712 N N . ILE A 1 90 ? -32.109 -16.474 54.828 1.00 65.25 90 ILE A N 1
ATOM 713 C CA . ILE A 1 90 ? -32.193 -16.033 56.231 1.00 65.25 90 ILE A CA 1
ATOM 714 C C . ILE A 1 90 ? -33.579 -15.438 56.528 1.00 65.25 90 ILE A C 1
ATOM 716 O O . ILE A 1 90 ? -34.174 -15.749 57.561 1.00 65.25 90 ILE A O 1
ATOM 720 N N . SER A 1 91 ? -34.125 -14.636 55.609 1.00 58.78 91 SER A N 1
ATOM 721 C CA . SER A 1 91 ? -35.465 -14.047 55.733 1.00 58.78 91 SER A CA 1
ATOM 722 C C . SER A 1 91 ? -36.574 -15.110 55.756 1.00 58.78 91 SER A C 1
ATOM 724 O O . SER A 1 91 ? -37.421 -15.111 56.655 1.00 58.78 91 SER A O 1
ATOM 726 N N . GLN A 1 92 ? -36.532 -16.082 54.836 1.00 62.19 92 GLN A N 1
ATOM 727 C CA . GLN A 1 92 ? -37.533 -17.152 54.763 1.00 62.19 92 GLN A CA 1
ATOM 728 C C . GLN A 1 92 ? -37.480 -18.102 55.969 1.00 62.19 92 GLN A C 1
ATOM 730 O O . GLN A 1 92 ? -38.529 -18.459 56.510 1.00 62.19 92 GLN A O 1
ATOM 735 N N . ASN A 1 93 ? -36.284 -18.460 56.448 1.00 61.09 93 ASN A N 1
ATOM 736 C CA . ASN A 1 93 ? -36.140 -19.315 57.630 1.00 61.09 93 ASN A CA 1
ATOM 737 C C . ASN A 1 93 ? -36.616 -18.620 58.915 1.00 61.09 93 ASN A C 1
ATOM 739 O O . ASN A 1 93 ? -37.281 -19.248 59.741 1.00 61.09 93 ASN A O 1
ATOM 743 N N . ASN A 1 94 ? -36.359 -17.315 59.062 1.00 65.38 94 ASN A N 1
ATOM 744 C CA . ASN A 1 94 ? -36.872 -16.550 60.201 1.00 65.38 94 ASN A CA 1
ATOM 745 C C . ASN A 1 94 ? -38.404 -16.433 60.188 1.00 65.38 94 ASN A C 1
ATOM 747 O O . ASN A 1 94 ? -39.031 -16.489 61.247 1.00 65.38 94 ASN A O 1
ATOM 751 N N . LEU A 1 95 ? -39.025 -16.296 59.012 1.00 61.81 95 LEU A N 1
ATOM 752 C CA . LEU A 1 95 ? -40.484 -16.252 58.889 1.00 61.81 95 LEU A CA 1
ATOM 753 C C . LEU A 1 95 ? -41.124 -17.617 59.195 1.00 61.81 95 LEU A C 1
ATOM 755 O O . LEU A 1 95 ? -42.117 -17.681 59.921 1.00 61.81 95 LEU A O 1
ATOM 759 N N . ALA A 1 96 ? -40.538 -18.708 58.694 1.00 60.09 96 ALA A N 1
ATOM 760 C CA . ALA A 1 96 ? -41.016 -20.068 58.942 1.00 60.09 96 ALA A CA 1
ATOM 761 C C . ALA A 1 96 ? -40.930 -20.454 60.429 1.00 60.09 96 ALA A C 1
ATOM 763 O O . ALA A 1 96 ? -41.893 -20.996 60.977 1.00 60.09 96 ALA A O 1
ATOM 764 N N . GLY A 1 97 ? -39.826 -20.108 61.105 1.00 64.50 97 GLY A N 1
ATOM 765 C CA . GLY A 1 97 ? -39.661 -20.334 62.545 1.00 64.50 97 GLY A CA 1
ATOM 766 C C . GLY A 1 97 ? -40.703 -19.589 63.386 1.00 64.50 97 GLY A C 1
ATOM 767 O O . GLY A 1 97 ? -41.309 -20.172 64.286 1.00 64.50 97 GLY A O 1
ATOM 768 N N . LYS A 1 98 ? -40.995 -18.329 63.037 1.00 66.19 98 LYS A N 1
ATOM 769 C CA . LYS A 1 98 ? -42.025 -17.527 63.718 1.00 66.19 98 LYS A CA 1
ATOM 770 C C . LYS A 1 98 ? -43.443 -18.042 63.461 1.00 66.19 98 LYS A C 1
ATOM 772 O O . LYS A 1 98 ? -44.245 -18.103 64.389 1.00 66.19 98 LYS A O 1
ATOM 777 N N . LEU A 1 99 ? -43.758 -18.467 62.235 1.00 59.31 99 LEU A N 1
ATOM 778 C CA . LEU A 1 99 ? -45.057 -19.071 61.908 1.00 59.31 99 LEU A CA 1
ATOM 779 C C . LEU A 1 99 ? -45.290 -20.390 62.654 1.00 59.31 99 LEU A C 1
ATOM 781 O O . LEU A 1 99 ? -46.422 -20.679 63.041 1.00 59.31 99 LEU A O 1
ATOM 785 N N . TYR A 1 100 ? -44.236 -21.177 62.877 1.00 62.12 100 TYR A N 1
ATOM 786 C CA . TYR A 1 100 ? -44.319 -22.398 63.674 1.00 62.12 100 TYR A CA 1
ATOM 787 C C . TYR A 1 100 ? -44.634 -22.096 65.148 1.00 62.12 100 TYR A C 1
ATOM 789 O O . TYR A 1 100 ? -45.559 -22.688 65.703 1.00 62.12 100 TYR A O 1
ATOM 797 N N . GLN A 1 101 ? -43.955 -21.113 65.754 1.00 62.38 101 GLN A N 1
ATOM 798 C CA . GLN A 1 101 ? -44.226 -20.669 67.132 1.00 62.38 101 GLN A CA 1
ATOM 799 C C . GLN A 1 101 ? -45.667 -20.166 67.319 1.00 62.38 101 GLN A C 1
ATOM 801 O O . GLN A 1 101 ? -46.322 -20.511 68.303 1.00 62.38 101 GLN A O 1
ATOM 806 N N . LEU A 1 102 ? -46.188 -19.413 66.345 1.00 57.00 102 LEU A N 1
ATOM 807 C CA . LEU A 1 102 ? -47.556 -18.878 66.358 1.00 57.00 102 LEU A CA 1
ATOM 808 C C . LEU A 1 102 ? -48.629 -19.969 66.210 1.00 57.00 102 LEU A C 1
ATOM 810 O O . LEU A 1 102 ? -49.722 -19.868 66.766 1.00 57.00 102 LEU A O 1
ATOM 814 N N . ARG A 1 103 ? -48.336 -21.036 65.456 1.00 54.53 103 ARG A N 1
ATOM 815 C CA . ARG A 1 103 ? -49.241 -22.190 65.327 1.00 54.53 103 ARG A CA 1
ATOM 816 C C . ARG A 1 103 ? -49.275 -23.029 66.598 1.00 54.53 103 ARG A C 1
ATOM 818 O O . ARG A 1 103 ? -50.353 -23.480 66.972 1.00 54.53 103 ARG A O 1
ATOM 825 N N . PHE A 1 104 ? -48.127 -23.219 67.246 1.00 54.09 104 PHE A N 1
ATOM 826 C CA . PHE A 1 104 ? -48.026 -24.014 68.468 1.00 54.09 104 PHE A CA 1
ATOM 827 C C . PHE A 1 104 ? -48.793 -23.362 69.625 1.00 54.09 104 PHE A C 1
ATOM 829 O O . PHE A 1 104 ? -49.689 -23.985 70.182 1.00 54.09 104 PHE A O 1
ATOM 836 N N . THR A 1 105 ? -48.572 -22.066 69.861 1.00 59.16 105 THR A N 1
ATOM 837 C CA . THR A 1 105 ? -49.314 -21.285 70.872 1.00 59.16 105 THR A CA 1
ATOM 838 C C . THR A 1 105 ? -50.821 -21.278 70.618 1.00 59.16 105 THR A C 1
ATOM 840 O O . THR A 1 105 ? -51.613 -21.414 71.547 1.00 59.16 105 THR A O 1
ATOM 843 N N . LYS A 1 106 ? -51.259 -21.196 69.354 1.00 52.19 106 LYS A N 1
ATOM 844 C CA . LYS A 1 106 ? -52.690 -21.286 69.027 1.00 52.19 106 LYS A CA 1
ATOM 845 C C . LYS A 1 106 ? -53.280 -22.668 69.333 1.00 52.19 106 LYS A C 1
ATOM 847 O O . LYS A 1 106 ? -54.421 -22.747 69.780 1.00 52.19 106 LYS A O 1
ATOM 852 N N . VAL A 1 107 ? -52.545 -23.752 69.078 1.00 53.66 107 VAL A N 1
ATOM 853 C CA . VAL A 1 107 ? -52.992 -25.117 69.410 1.00 53.66 107 VAL A CA 1
ATOM 854 C C . VAL A 1 107 ? -53.042 -25.317 70.925 1.00 53.66 107 VAL A C 1
ATOM 856 O O . VAL A 1 107 ? -54.022 -25.874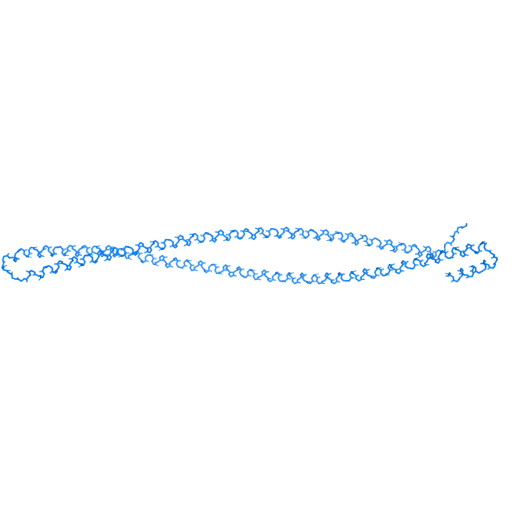 71.406 1.00 53.66 107 VAL A O 1
ATOM 859 N N . GLU A 1 108 ? -52.062 -24.804 71.673 1.00 51.34 108 GLU A N 1
ATOM 860 C CA . GLU A 1 108 ? -52.047 -24.856 73.142 1.00 51.34 108 GLU A CA 1
ATOM 861 C C . GLU A 1 108 ? -53.244 -24.117 73.755 1.00 51.34 108 GLU A C 1
ATOM 863 O O . GLU A 1 108 ? -53.942 -24.675 74.597 1.00 51.34 108 GLU A O 1
ATOM 868 N N . ILE A 1 109 ? -53.564 -22.916 73.263 1.00 53.72 109 ILE A N 1
ATOM 869 C CA . ILE A 1 109 ? -54.725 -22.141 73.735 1.00 53.72 109 ILE A CA 1
ATOM 870 C C . ILE A 1 109 ? -56.049 -22.847 73.388 1.00 53.72 109 ILE A C 1
ATOM 872 O O . ILE A 1 109 ? -56.982 -22.863 74.189 1.00 53.72 109 ILE A O 1
ATOM 876 N N . MET A 1 110 ? -56.152 -23.461 72.203 1.00 52.56 110 MET A N 1
ATOM 877 C CA . MET A 1 110 ? -57.362 -24.195 71.808 1.00 52.56 110 MET A CA 1
ATOM 878 C C . MET A 1 110 ? -57.529 -25.522 72.561 1.00 52.56 110 MET A C 1
ATOM 880 O O . MET A 1 110 ? -58.662 -25.900 72.850 1.00 52.56 110 MET A O 1
ATOM 884 N N . ALA A 1 111 ? -56.436 -26.214 72.898 1.00 50.84 111 ALA A N 1
ATOM 885 C CA . ALA A 1 111 ? -56.468 -27.413 73.735 1.00 50.84 111 ALA A CA 1
ATOM 886 C C . ALA A 1 111 ? -56.879 -27.078 75.176 1.00 50.84 111 ALA A C 1
ATOM 888 O O . ALA A 1 111 ? -57.698 -27.788 75.754 1.00 50.84 111 ALA A O 1
ATOM 889 N N . PHE A 1 112 ? -56.387 -25.955 75.707 1.00 51.34 112 PHE A N 1
ATOM 890 C CA . PHE A 1 112 ? -56.756 -25.453 77.029 1.00 51.34 112 PHE A CA 1
ATOM 891 C C . PHE A 1 112 ? -58.246 -25.090 77.114 1.00 51.34 112 PHE A C 1
ATOM 893 O O . PHE A 1 112 ? -58.951 -25.542 78.010 1.00 51.34 112 PHE A O 1
ATOM 900 N N . ASN A 1 113 ? -58.771 -24.362 76.123 1.00 50.34 113 ASN A N 1
ATOM 901 C CA . ASN A 1 113 ? -60.191 -24.006 76.109 1.00 50.34 113 ASN A CA 1
ATOM 902 C C . ASN A 1 113 ? -61.102 -25.232 75.956 1.00 50.34 113 ASN A C 1
ATOM 904 O O . ASN A 1 113 ? -62.165 -25.269 76.561 1.00 50.34 113 ASN A O 1
ATOM 908 N N . LYS A 1 114 ? -60.711 -26.251 75.181 1.00 48.81 114 LYS A N 1
ATOM 909 C CA . LYS A 1 114 ? -61.565 -27.429 74.969 1.00 48.81 114 LYS A CA 1
ATOM 910 C C . LYS A 1 114 ? -61.634 -28.356 76.190 1.00 48.81 114 LYS A C 1
ATOM 912 O O . LYS A 1 114 ? -62.676 -28.963 76.394 1.00 48.81 114 LYS A O 1
ATOM 917 N N . GLY A 1 115 ? -60.573 -28.417 77.000 1.00 47.47 115 GLY A N 1
ATOM 918 C CA . GLY A 1 115 ? -60.580 -29.155 78.269 1.00 47.47 115 GLY A CA 1
ATOM 919 C C . GLY A 1 115 ? -61.532 -28.552 79.307 1.00 47.47 115 GLY A C 1
ATOM 920 O O . GLY A 1 115 ? -62.251 -29.285 79.971 1.00 47.47 115 GLY A O 1
ATOM 921 N N . ASN A 1 116 ? -61.627 -27.220 79.372 1.00 45.66 116 ASN A N 1
ATOM 922 C CA . ASN A 1 116 ? -62.438 -26.541 80.391 1.00 45.66 116 ASN A CA 1
ATOM 923 C C . ASN A 1 116 ? -63.946 -26.497 80.085 1.00 45.66 116 ASN A C 1
ATOM 925 O O . ASN A 1 116 ? -64.745 -26.304 80.998 1.00 45.66 116 ASN A O 1
ATOM 929 N N . TYR A 1 117 ? -64.361 -26.663 78.825 1.00 45.97 117 TYR A N 1
ATOM 930 C CA . TYR A 1 117 ? -65.789 -26.695 78.476 1.00 45.97 117 TYR A CA 1
ATOM 931 C C . TYR A 1 117 ? -66.435 -28.081 78.645 1.00 45.97 117 TYR A C 1
ATOM 933 O O . TYR A 1 117 ? -67.660 -28.158 78.626 1.00 45.97 117 TYR A O 1
ATOM 941 N N . GLU A 1 118 ? -65.662 -29.160 78.826 1.00 45.19 118 GLU A N 1
ATOM 942 C CA . GLU A 1 118 ? -66.207 -30.516 79.035 1.00 45.19 118 GLU A CA 1
ATOM 943 C C . GLU A 1 118 ? -66.448 -30.866 80.521 1.00 45.19 118 GLU A C 1
ATOM 945 O O . GLU A 1 118 ? -67.205 -31.792 80.796 1.00 45.19 118 GLU A O 1
ATOM 950 N N . GLU A 1 119 ? -65.905 -30.102 81.479 1.00 44.34 119 GLU A N 1
ATOM 951 C CA . GLU A 1 119 ? -66.129 -30.302 82.929 1.00 44.34 119 GLU A CA 1
ATOM 952 C C . GLU A 1 119 ? -67.165 -29.341 83.543 1.00 44.34 119 GLU A C 1
ATOM 954 O O . GLU A 1 119 ? -67.492 -29.433 84.724 1.00 44.34 119 GLU A O 1
ATOM 959 N N . MET A 1 120 ? -67.728 -28.420 82.757 1.00 43.19 120 MET A N 1
ATOM 960 C CA . MET A 1 120 ? -68.651 -27.396 83.253 1.00 43.19 120 MET A CA 1
ATOM 961 C C . MET A 1 120 ? -70.120 -27.843 83.163 1.00 43.19 120 MET A C 1
ATOM 963 O O . MET A 1 120 ? -70.954 -27.152 82.589 1.00 43.19 120 MET A O 1
ATOM 967 N N . GLU A 1 121 ? -70.458 -28.995 83.738 1.00 45.00 121 GLU A N 1
ATOM 968 C CA . GLU A 1 121 ? -71.848 -29.325 84.065 1.00 45.00 121 GLU A CA 1
ATOM 969 C C . GLU A 1 121 ? -71.895 -30.034 85.429 1.00 45.00 121 GLU A C 1
ATOM 971 O O . GLU A 1 121 ? -71.458 -31.173 85.566 1.00 45.00 121 GLU A O 1
ATOM 976 N N . ILE A 1 122 ? -72.517 -29.338 86.398 1.00 50.59 122 ILE A N 1
ATOM 977 C CA . ILE A 1 122 ? -72.892 -29.728 87.775 1.00 50.59 122 ILE A CA 1
ATOM 978 C C . ILE A 1 122 ? -71.827 -29.425 88.869 1.00 50.59 122 ILE A C 1
ATOM 980 O O . ILE A 1 122 ? -70.920 -30.225 89.051 1.00 50.59 122 ILE A O 1
ATOM 984 N N . MET A 1 123 ? -71.997 -28.337 89.658 1.00 48.56 123 MET A N 1
ATOM 985 C CA . MET A 1 123 ? -72.132 -28.341 91.150 1.00 48.56 123 MET A CA 1
ATOM 986 C C . MET A 1 123 ? -71.805 -27.020 91.913 1.00 48.56 123 MET A C 1
ATOM 988 O O . MET A 1 123 ? -71.198 -26.103 91.376 1.00 48.56 123 MET A O 1
ATOM 992 N N . ASP A 1 124 ? -72.340 -27.019 93.151 1.00 48.81 124 ASP A N 1
ATOM 993 C CA . ASP A 1 124 ? -72.286 -26.248 94.420 1.00 48.81 124 ASP A CA 1
ATOM 994 C C . ASP A 1 124 ? -71.439 -24.974 94.674 1.00 48.81 124 ASP A C 1
ATOM 996 O O . ASP A 1 124 ? -70.335 -24.764 94.185 1.00 48.81 124 ASP A O 1
ATOM 1000 N N . GLU A 1 125 ? -71.995 -24.145 95.576 1.00 51.31 125 GLU A N 1
ATOM 1001 C CA . GLU A 1 125 ? -71.601 -22.772 95.950 1.00 51.31 125 GLU A CA 1
ATOM 1002 C C . GLU A 1 125 ? -70.222 -22.622 96.641 1.00 51.31 125 GLU A C 1
ATOM 1004 O O . GLU A 1 125 ? -69.712 -21.506 96.693 1.00 51.31 125 GLU A O 1
ATOM 1009 N N . GLU A 1 126 ? -69.576 -23.696 97.116 1.00 48.06 126 GLU A N 1
ATOM 1010 C CA . GLU A 1 126 ? -68.217 -23.641 97.710 1.00 48.06 126 GLU A CA 1
ATOM 1011 C C . GLU A 1 126 ? -67.090 -23.580 96.650 1.00 48.06 126 GLU A C 1
ATOM 1013 O O . GLU A 1 126 ? -65.997 -23.107 96.943 1.00 48.06 126 GLU A O 1
ATOM 1018 N N . GLU A 1 127 ? -67.354 -23.964 95.392 1.00 49.50 127 GLU A N 1
ATOM 1019 C CA . GLU A 1 127 ? -66.379 -23.917 94.279 1.00 49.50 127 GLU A CA 1
ATOM 1020 C C . GLU A 1 127 ? -66.312 -22.527 93.600 1.00 49.50 127 GLU A C 1
ATOM 1022 O O . GLU A 1 127 ? -65.479 -22.268 92.727 1.00 49.50 127 GLU A O 1
ATOM 1027 N N . VAL A 1 128 ? -67.200 -21.606 93.997 1.00 51.03 128 VAL A N 1
ATOM 1028 C CA . VAL A 1 128 ? -67.284 -20.242 93.449 1.00 51.03 128 VAL A CA 1
ATOM 1029 C C . VAL A 1 128 ? -66.179 -19.336 94.010 1.00 51.03 128 VAL A C 1
ATOM 1031 O O . VAL A 1 128 ? -65.633 -18.538 93.252 1.00 51.03 128 VAL A O 1
ATOM 1034 N N . GLU A 1 129 ? -65.795 -19.486 95.285 1.00 48.62 129 GLU A N 1
ATOM 1035 C CA . GLU A 1 129 ? -64.736 -18.669 95.915 1.00 48.62 129 GLU A CA 1
ATOM 1036 C C . GLU A 1 129 ? -63.325 -19.037 95.408 1.00 48.62 129 GLU A C 1
ATOM 1038 O O . GLU A 1 129 ? -62.523 -18.142 95.148 1.00 48.62 129 GLU A O 1
ATOM 1043 N N 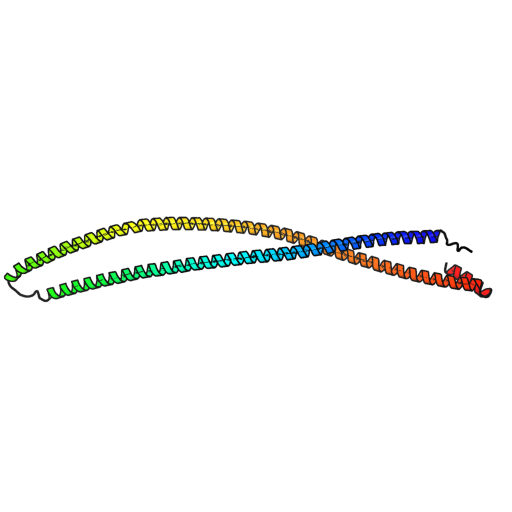. GLU A 1 130 ? -63.027 -20.319 95.147 1.00 52.78 130 GLU A N 1
ATOM 1044 C CA . GLU A 1 130 ? -61.749 -20.719 94.521 1.00 52.78 130 GLU A CA 1
ATOM 1045 C C . GLU A 1 130 ? -61.692 -20.331 93.029 1.00 52.78 130 GLU A C 1
ATOM 1047 O O . GLU A 1 130 ? -60.642 -19.917 92.529 1.00 52.78 130 GLU A O 1
ATOM 1052 N N . ARG A 1 131 ? -62.834 -20.343 92.319 1.00 54.81 131 ARG A N 1
ATOM 1053 C CA . ARG A 1 131 ? -62.915 -19.838 90.936 1.00 54.81 131 ARG A CA 1
ATOM 1054 C C . ARG A 1 131 ? -62.798 -18.320 90.828 1.00 54.81 131 ARG A C 1
ATOM 1056 O O . ARG A 1 131 ? -62.331 -17.853 89.792 1.00 54.81 131 ARG A O 1
ATOM 1063 N N . GLU A 1 132 ? -63.194 -17.543 91.838 1.00 51.28 132 GLU A N 1
ATOM 1064 C CA . GLU A 1 132 ? -62.978 -16.086 91.859 1.00 51.28 132 GLU A CA 1
ATOM 1065 C C . GLU A 1 132 ? -61.484 -15.736 91.976 1.00 51.28 132 GLU A C 1
ATOM 1067 O O . GLU A 1 132 ? -61.012 -14.799 91.322 1.00 51.28 132 GLU A O 1
ATOM 1072 N N . ASP A 1 133 ? -60.717 -16.529 92.730 1.00 57.75 133 ASP A N 1
ATOM 1073 C CA . ASP A 1 133 ? -59.260 -16.405 92.804 1.00 57.75 133 ASP A CA 1
ATOM 1074 C C . ASP A 1 133 ? -58.577 -16.857 91.500 1.00 57.75 133 ASP A C 1
ATOM 1076 O O . ASP A 1 133 ? -57.701 -16.146 90.993 1.00 57.75 133 ASP A O 1
ATOM 1080 N N . ASP A 1 134 ? -59.028 -17.950 90.877 1.00 59.62 134 ASP A N 1
ATOM 1081 C CA . ASP A 1 134 ? -58.515 -18.399 89.573 1.00 59.62 134 ASP A CA 1
ATOM 1082 C C . ASP A 1 134 ? -58.869 -17.434 88.426 1.00 59.62 134 ASP A C 1
ATOM 1084 O O . ASP A 1 134 ? -58.039 -17.179 87.545 1.00 59.62 134 ASP A O 1
ATOM 1088 N N . LEU A 1 135 ? -60.059 -16.820 88.452 1.00 56.72 135 LEU A N 1
ATOM 1089 C CA . LEU A 1 135 ? -60.448 -15.741 87.535 1.00 56.72 135 LEU A CA 1
ATOM 1090 C C . LEU A 1 135 ? -59.593 -14.488 87.748 1.00 56.72 135 LEU A C 1
ATOM 1092 O O . LEU A 1 135 ? -59.138 -13.896 86.770 1.00 56.72 135 LEU A O 1
ATOM 1096 N N . ASN A 1 136 ? -59.283 -14.120 88.993 1.00 58.91 136 ASN A N 1
ATOM 1097 C CA . ASN A 1 136 ? -58.381 -13.006 89.294 1.00 58.91 136 ASN A CA 1
ATOM 1098 C C . ASN A 1 136 ? -56.934 -13.278 88.853 1.00 58.91 136 ASN A C 1
ATOM 1100 O O . ASN A 1 136 ? -56.233 -12.367 88.395 1.00 58.91 136 ASN A O 1
ATOM 1104 N N . VAL A 1 137 ? -56.459 -14.523 88.969 1.00 62.41 137 VAL A N 1
ATOM 1105 C CA . VAL A 1 137 ? -55.156 -14.933 88.429 1.00 62.41 137 VAL A CA 1
ATOM 1106 C C . VAL A 1 137 ? -55.191 -14.885 86.904 1.00 62.41 137 VAL A C 1
ATOM 1108 O O . VAL A 1 137 ? -54.275 -14.317 86.306 1.00 62.41 137 VAL A O 1
ATOM 1111 N N . ALA A 1 138 ? -56.248 -15.374 86.256 1.00 62.00 138 ALA A N 1
ATOM 1112 C CA . ALA A 1 138 ? -56.412 -15.299 84.807 1.00 62.00 138 ALA A CA 1
ATOM 1113 C C . ALA A 1 138 ? -56.489 -13.847 84.299 1.00 62.00 138 ALA A C 1
ATOM 1115 O O . ALA A 1 138 ? -55.824 -13.526 83.316 1.00 62.00 138 ALA A O 1
ATOM 1116 N N . GLU A 1 139 ? -57.189 -12.944 84.991 1.00 56.88 139 GLU A N 1
ATOM 1117 C CA . GLU A 1 139 ? -57.242 -11.514 84.657 1.00 56.88 139 GLU A CA 1
ATOM 1118 C C . GLU A 1 139 ? -55.884 -10.829 84.830 1.00 56.88 139 GLU A C 1
ATOM 1120 O O . GLU A 1 139 ? -55.452 -10.085 83.948 1.00 56.88 139 GLU A O 1
ATOM 1125 N N . LYS A 1 140 ? -55.145 -11.129 85.906 1.00 66.19 140 LYS A N 1
ATOM 1126 C CA . LYS A 1 140 ? -53.768 -10.631 86.075 1.00 66.19 140 LYS A CA 1
ATOM 1127 C C . LYS A 1 140 ? -52.827 -11.182 85.008 1.00 66.19 140 LYS A C 1
ATOM 1129 O O . LYS A 1 140 ? -51.950 -10.462 84.533 1.00 66.19 140 LYS A O 1
ATOM 1134 N N . THR A 1 141 ? -53.008 -12.436 84.604 1.00 66.25 141 THR A N 1
ATOM 1135 C CA . THR A 1 141 ? -52.186 -13.075 83.568 1.00 66.25 141 THR A CA 1
ATOM 1136 C C . THR A 1 141 ? -52.531 -12.526 82.182 1.00 66.25 141 THR A C 1
ATOM 1138 O O . THR A 1 141 ? -51.633 -12.255 81.388 1.00 66.25 141 THR A O 1
ATOM 1141 N N . ALA A 1 142 ? -53.809 -12.256 81.913 1.00 61.84 142 ALA A N 1
ATOM 1142 C CA . ALA A 1 142 ? -54.284 -11.603 80.699 1.00 61.84 142 ALA A CA 1
ATOM 1143 C C . ALA A 1 142 ? -53.804 -10.148 80.616 1.00 61.84 142 ALA A C 1
ATOM 1145 O O . ALA A 1 142 ? -53.309 -9.739 79.571 1.00 61.84 142 ALA A O 1
ATOM 1146 N N . ALA A 1 143 ? -53.853 -9.394 81.718 1.00 66.94 143 ALA A N 1
ATOM 1147 C CA . ALA A 1 143 ? -53.319 -8.036 81.788 1.00 66.94 143 ALA A CA 1
ATOM 1148 C C . ALA A 1 143 ? -51.803 -8.009 81.535 1.00 66.94 143 ALA A C 1
ATOM 1150 O O . ALA A 1 143 ? -51.324 -7.195 80.747 1.00 66.94 143 ALA A O 1
ATOM 1151 N N . LYS A 1 144 ? -51.055 -8.952 82.122 1.00 72.19 144 LYS A N 1
ATOM 1152 C CA . LYS A 1 144 ? -49.607 -9.081 81.907 1.00 72.19 144 LYS A CA 1
ATOM 1153 C C . LYS A 1 144 ? -49.275 -9.494 80.470 1.00 72.19 144 LYS A C 1
ATOM 1155 O O . LYS A 1 144 ? -48.338 -8.963 79.879 1.00 72.19 144 LYS A O 1
ATOM 1160 N N . ASN A 1 145 ? -50.067 -10.376 79.864 1.00 65.44 145 ASN A N 1
ATOM 1161 C CA . ASN A 1 145 ? -49.922 -10.743 78.454 1.00 65.44 145 ASN A CA 1
ATOM 1162 C C . ASN A 1 145 ? -50.262 -9.573 77.522 1.00 65.44 145 ASN A C 1
ATOM 1164 O O . ASN A 1 145 ? -49.537 -9.340 76.561 1.00 65.44 145 ASN A O 1
ATOM 1168 N N . GLN A 1 146 ? -51.297 -8.790 77.830 1.00 59.72 146 GLN A N 1
ATOM 1169 C CA . GLN A 1 146 ? -51.649 -7.584 77.079 1.00 59.72 146 GLN A CA 1
ATOM 1170 C C . GLN A 1 146 ? -50.534 -6.528 77.165 1.00 59.72 146 GLN A C 1
ATOM 1172 O O . GLN A 1 146 ? -50.213 -5.881 76.170 1.00 59.72 146 GLN A O 1
ATOM 1177 N N . GLU A 1 147 ? -49.900 -6.383 78.330 1.00 73.19 147 GLU A N 1
ATOM 1178 C CA . GLU A 1 147 ? -48.744 -5.506 78.534 1.00 73.19 147 GLU A CA 1
ATOM 1179 C C . GLU A 1 147 ? -47.508 -5.998 77.760 1.00 73.19 147 GLU A C 1
ATOM 1181 O O . GLU A 1 147 ? -46.830 -5.200 77.115 1.00 73.19 147 GLU A O 1
ATOM 1186 N N . THR A 1 148 ? -47.273 -7.313 77.727 1.00 70.62 148 THR A N 1
ATOM 1187 C CA . THR A 1 148 ? -46.182 -7.933 76.951 1.00 70.62 148 THR A CA 1
ATOM 1188 C C . THR A 1 148 ? -46.395 -7.743 75.444 1.00 70.62 148 THR A C 1
ATOM 1190 O O . THR A 1 148 ? -45.479 -7.344 74.729 1.00 70.62 148 THR A O 1
ATOM 1193 N N . ILE A 1 149 ? -47.629 -7.932 74.965 1.00 63.47 149 ILE A N 1
ATOM 1194 C CA . ILE A 1 149 ? -48.020 -7.681 73.571 1.00 63.47 149 ILE A CA 1
ATOM 1195 C C . ILE A 1 149 ? -47.841 -6.201 73.222 1.00 63.47 149 ILE A C 1
ATOM 1197 O O . ILE A 1 149 ? -47.313 -5.881 72.159 1.00 63.47 149 ILE A O 1
ATOM 1201 N N . ASN A 1 150 ? -48.227 -5.284 74.110 1.00 67.56 150 ASN A N 1
ATOM 1202 C CA . ASN A 1 150 ? -48.049 -3.852 73.879 1.00 67.56 150 ASN A CA 1
ATOM 1203 C C . ASN A 1 150 ? -46.563 -3.457 73.838 1.00 67.56 150 ASN A C 1
ATOM 1205 O O . ASN A 1 150 ? -46.171 -2.719 72.936 1.00 67.56 150 ASN A O 1
ATOM 1209 N N . GLN A 1 151 ? -45.721 -4.010 74.719 1.00 71.75 151 GLN A N 1
ATOM 1210 C CA . GLN A 1 151 ? -44.266 -3.811 74.673 1.00 71.75 151 GLN A CA 1
ATOM 1211 C C . GLN A 1 151 ? -43.637 -4.381 73.388 1.00 71.75 151 GLN A C 1
ATOM 1213 O O . GLN A 1 151 ? -42.742 -3.764 72.809 1.00 71.75 151 GLN A O 1
ATOM 1218 N N . GLU A 1 152 ? -44.121 -5.518 72.881 1.00 62.12 152 GLU A N 1
ATOM 1219 C CA . GLU A 1 152 ? -43.654 -6.097 71.614 1.00 62.12 152 GLU A CA 1
ATOM 1220 C C . GLU A 1 152 ? -44.151 -5.332 70.379 1.00 62.12 152 GLU A C 1
ATOM 1222 O O . GLU A 1 152 ? -43.413 -5.207 69.396 1.00 62.12 152 GLU A O 1
ATOM 1227 N N . ILE A 1 153 ? -45.363 -4.770 70.416 1.00 63.53 153 ILE A N 1
ATOM 1228 C CA . ILE A 1 153 ? -45.884 -3.866 69.379 1.00 63.53 153 ILE A CA 1
ATOM 1229 C C . ILE A 1 153 ? -45.075 -2.567 69.360 1.00 63.53 153 ILE A C 1
ATOM 1231 O O . ILE A 1 153 ? -44.762 -2.062 68.284 1.00 63.53 153 ILE A O 1
ATOM 1235 N N . GLU A 1 154 ? -44.693 -2.040 70.520 1.00 56.53 154 GLU A N 1
ATOM 1236 C CA . GLU A 1 154 ? -43.878 -0.830 70.640 1.00 56.53 154 GLU A CA 1
ATOM 1237 C C . GLU A 1 154 ? -42.423 -1.081 70.194 1.00 56.53 154 GLU A C 1
ATOM 1239 O O . GLU A 1 154 ? -41.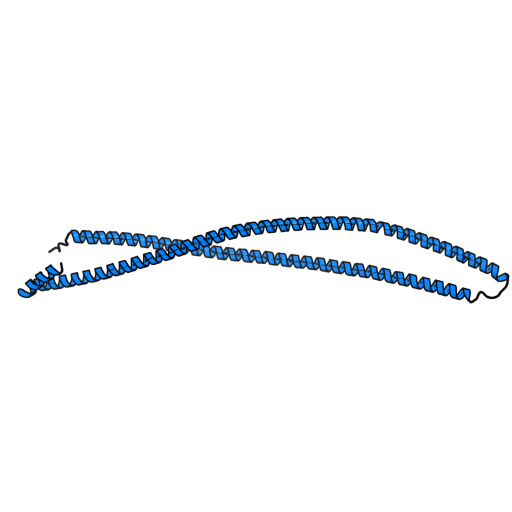866 -0.301 69.418 1.00 56.53 154 GLU A O 1
ATOM 1244 N N . SER A 1 155 ? -41.860 -2.248 70.530 1.00 60.41 155 SER A N 1
ATOM 1245 C CA . SER A 1 155 ? -40.590 -2.752 69.980 1.00 60.41 155 SER A CA 1
ATOM 1246 C C . SER A 1 155 ? -40.644 -2.962 68.458 1.00 60.41 155 SER A C 1
ATOM 1248 O O . SER A 1 155 ? -39.683 -2.665 67.744 1.00 60.41 155 SER A O 1
ATOM 1250 N N . SER A 1 156 ? -41.776 -3.439 67.933 1.00 57.78 156 SER A N 1
ATOM 1251 C CA . SER A 1 156 ? -41.980 -3.649 66.495 1.00 57.78 156 SER A CA 1
ATOM 1252 C C . SER A 1 156 ? -42.218 -2.337 65.746 1.00 57.78 156 SER A C 1
ATOM 1254 O O . SER A 1 156 ? -41.719 -2.186 64.634 1.00 57.78 156 SER A O 1
ATOM 1256 N N . ARG A 1 157 ? -42.890 -1.351 66.358 1.00 55.41 157 ARG A N 1
ATOM 1257 C CA . ARG A 1 157 ? -43.009 0.023 65.839 1.00 55.41 157 ARG A CA 1
ATOM 1258 C C . ARG A 1 157 ? -41.644 0.690 65.700 1.00 55.41 157 ARG A C 1
ATOM 1260 O O . ARG A 1 157 ? -41.395 1.313 64.676 1.00 55.41 157 ARG A O 1
ATOM 1267 N N . LEU A 1 158 ? -40.743 0.484 66.662 1.00 53.28 158 LEU A N 1
ATOM 1268 C CA . LEU A 1 158 ? -39.349 0.937 66.581 1.00 53.28 158 LEU A CA 1
ATOM 1269 C C . LEU A 1 158 ? -38.565 0.294 65.418 1.00 53.28 158 LEU A C 1
ATOM 1271 O O . LEU A 1 158 ? -37.677 0.938 64.876 1.00 53.28 158 LEU A O 1
ATOM 1275 N N . LYS A 1 159 ? -38.922 -0.920 64.968 1.00 58.91 159 LYS A N 1
ATOM 1276 C CA . LYS A 1 159 ? -38.309 -1.582 63.791 1.00 58.91 159 LYS A CA 1
ATOM 1277 C C . LYS A 1 159 ? -38.898 -1.156 62.441 1.00 58.91 159 LYS A C 1
ATOM 1279 O O . LYS A 1 159 ? -38.276 -1.396 61.412 1.00 58.91 159 LYS A O 1
ATOM 1284 N N . VAL A 1 160 ? -40.076 -0.528 62.421 1.00 51.88 160 VAL A N 1
ATOM 1285 C CA . VAL A 1 160 ? -40.679 0.031 61.193 1.00 51.88 160 VAL A CA 1
ATOM 1286 C C . VAL A 1 160 ? -40.004 1.353 60.790 1.00 51.88 160 VAL A C 1
ATOM 1288 O O . VAL A 1 160 ? -40.010 1.700 59.613 1.00 51.88 160 VAL A O 1
ATOM 1291 N N . VAL A 1 161 ? -39.336 2.037 61.727 1.00 53.97 161 VAL A N 1
ATOM 1292 C CA . VAL A 1 161 ? -38.614 3.304 61.488 1.00 53.97 161 VAL A CA 1
ATOM 1293 C C . VAL A 1 161 ? -37.368 3.128 60.597 1.00 53.97 161 VAL A C 1
ATOM 1295 O O . VAL A 1 161 ? -36.969 4.071 59.921 1.00 53.97 161 VAL A O 1
ATOM 1298 N N . ASP A 1 162 ? -36.815 1.918 60.473 1.00 58.47 162 ASP A N 1
ATOM 1299 C CA . ASP A 1 162 ? -35.659 1.665 59.595 1.00 58.47 162 ASP A CA 1
ATOM 1300 C C . ASP A 1 162 ? -36.038 1.374 58.129 1.00 58.47 162 ASP A C 1
ATOM 1302 O O . ASP A 1 162 ? -35.184 1.442 57.245 1.00 58.47 162 ASP A O 1
ATOM 1306 N N . LEU A 1 163 ? -37.313 1.087 57.825 1.00 59.38 163 LEU A N 1
ATOM 1307 C CA . LEU A 1 163 ? -37.750 0.818 56.448 1.00 59.38 163 LEU A CA 1
ATOM 1308 C C . LEU A 1 163 ? -37.838 2.094 55.604 1.00 59.38 163 LEU A C 1
ATOM 1310 O O . LEU A 1 163 ? -37.477 2.056 54.434 1.00 59.38 163 LEU A O 1
ATOM 1314 N N . GLU A 1 164 ? -38.260 3.225 56.174 1.00 60.56 164 GLU A N 1
ATOM 1315 C CA . GLU A 1 164 ? -38.262 4.515 55.462 1.00 60.56 164 GLU A CA 1
ATOM 1316 C C . GLU A 1 164 ? -36.840 4.987 55.134 1.00 60.56 164 GLU A C 1
ATOM 1318 O O . GLU A 1 164 ? -36.592 5.455 54.022 1.00 60.56 164 GLU A O 1
ATOM 1323 N N . GLY A 1 165 ? -35.889 4.779 56.053 1.00 69.06 165 GLY A N 1
ATOM 1324 C CA . GLY A 1 165 ? -34.472 5.065 55.820 1.00 69.06 165 GLY A CA 1
ATOM 1325 C C . GLY A 1 165 ? -33.862 4.183 54.728 1.00 69.06 165 GLY A C 1
ATOM 1326 O O . GLY A 1 165 ? -33.157 4.688 53.854 1.00 69.06 165 GLY A O 1
ATOM 1327 N N . LEU A 1 166 ? -34.180 2.883 54.716 1.00 67.31 166 LEU A N 1
ATOM 1328 C CA . LEU A 1 166 ? -33.757 1.963 53.654 1.00 67.31 166 LEU A CA 1
ATOM 1329 C C . LEU A 1 166 ? -34.369 2.329 52.293 1.00 67.31 166 LEU A C 1
ATOM 1331 O O . LEU A 1 166 ? -33.674 2.284 51.281 1.00 67.31 166 LEU A O 1
ATOM 1335 N N . LEU A 1 167 ? -35.630 2.764 52.265 1.00 68.62 167 LEU A N 1
ATOM 1336 C CA . LEU A 1 167 ? -36.330 3.154 51.037 1.00 68.62 167 LEU A CA 1
ATOM 1337 C C . LEU A 1 167 ? -35.821 4.500 50.487 1.00 68.62 167 LEU A C 1
ATOM 1339 O O . LEU A 1 167 ? -35.766 4.699 49.273 1.00 68.62 167 LEU A O 1
ATOM 1343 N N . GLU A 1 168 ? -35.392 5.424 51.353 1.00 71.62 168 GLU A N 1
ATOM 1344 C CA . GLU A 1 168 ? -34.645 6.619 50.937 1.00 71.62 168 GLU A CA 1
ATOM 1345 C C . GLU A 1 168 ? -33.245 6.288 50.409 1.00 71.62 168 GLU A C 1
ATOM 1347 O O . GLU A 1 168 ? -32.813 6.901 49.429 1.00 71.62 168 GLU A O 1
ATOM 1352 N N . MET A 1 169 ? -32.539 5.331 51.021 1.00 69.56 169 MET A N 1
ATOM 1353 C CA . MET A 1 169 ? -31.236 4.873 50.528 1.00 69.56 169 MET A CA 1
ATOM 1354 C C . MET A 1 169 ? -31.355 4.173 49.171 1.00 69.56 169 MET A C 1
ATOM 1356 O O . MET A 1 169 ? -30.569 4.476 48.279 1.00 69.56 169 MET A O 1
ATOM 1360 N N . GLU A 1 170 ? -32.367 3.328 48.960 1.00 68.81 170 GLU A N 1
ATOM 1361 C CA . GLU A 1 170 ? -32.650 2.718 47.652 1.00 68.81 170 GLU A CA 1
ATOM 1362 C C . GLU A 1 170 ? -33.005 3.765 46.596 1.00 68.81 170 GLU A C 1
ATOM 1364 O O . GLU A 1 170 ? -32.515 3.699 45.472 1.00 68.81 170 GLU A O 1
ATOM 1369 N N . LYS A 1 171 ? -33.809 4.778 46.941 1.00 79.00 171 LYS A N 1
ATOM 1370 C CA . LYS A 1 171 ? -34.127 5.867 46.006 1.00 79.00 171 LYS A CA 1
ATOM 1371 C C . LYS A 1 171 ? -32.883 6.659 45.612 1.00 79.00 171 LYS A C 1
ATOM 1373 O O . LYS A 1 171 ? -32.702 6.926 44.425 1.00 79.00 171 LYS A O 1
ATOM 1378 N N . LYS A 1 172 ? -32.017 6.997 46.574 1.00 74.62 172 LYS A N 1
ATOM 1379 C CA . LYS A 1 172 ? -30.740 7.683 46.307 1.00 74.62 172 LYS A CA 1
ATOM 1380 C C . LYS A 1 172 ? -29.806 6.814 45.467 1.00 74.62 172 LYS A C 1
ATOM 1382 O O . LYS A 1 172 ? -29.315 7.291 44.452 1.00 74.62 172 LYS A O 1
ATOM 1387 N N . SER A 1 173 ? -29.675 5.535 45.808 1.00 78.12 173 SER A N 1
ATOM 1388 C CA . SER A 1 173 ? -28.877 4.568 45.051 1.00 78.12 173 SER A CA 1
ATOM 1389 C C . SER A 1 173 ? -29.411 4.368 43.628 1.00 78.12 173 SER A C 1
ATOM 1391 O O . SER A 1 173 ? -28.631 4.345 42.684 1.00 78.12 173 SER A O 1
ATOM 1393 N N . SER A 1 174 ? -30.734 4.336 43.430 1.00 77.69 174 SER A N 1
ATOM 1394 C CA . SER A 1 174 ? -31.337 4.246 42.092 1.00 77.69 174 SER A CA 1
ATOM 1395 C C . SER A 1 174 ? -31.096 5.503 41.250 1.00 77.69 174 SER A C 1
ATOM 1397 O O . SER A 1 174 ? -30.880 5.407 40.045 1.00 77.69 174 SER A O 1
ATOM 1399 N N . ALA A 1 175 ? -31.091 6.683 41.878 1.00 82.25 175 ALA A N 1
ATOM 1400 C CA . ALA A 1 175 ? -30.812 7.945 41.203 1.00 82.25 175 ALA A CA 1
ATOM 1401 C C . ALA A 1 175 ? -29.323 8.084 40.847 1.00 82.25 175 ALA A C 1
ATOM 1403 O O . ALA A 1 175 ? -28.989 8.598 39.781 1.00 82.25 175 ALA A O 1
ATOM 1404 N N . GLU A 1 176 ? -28.433 7.602 41.715 1.00 80.75 176 GLU A N 1
ATOM 1405 C CA . GLU A 1 176 ? -26.995 7.513 41.452 1.00 80.75 176 GLU A CA 1
ATOM 1406 C C . GLU A 1 176 ? -26.705 6.522 40.317 1.00 80.75 176 GLU A C 1
ATOM 1408 O O . GLU A 1 176 ? -26.025 6.891 39.360 1.00 80.75 176 GLU A O 1
ATOM 1413 N N . LEU A 1 177 ? -27.326 5.337 40.344 1.00 80.88 177 LEU A N 1
ATOM 1414 C CA . LEU A 1 177 ? -27.232 4.341 39.274 1.00 80.88 177 LEU A CA 1
ATOM 1415 C C . LEU A 1 177 ? -27.725 4.906 37.934 1.00 80.88 177 LEU A C 1
ATOM 1417 O O . LEU A 1 177 ? -27.076 4.721 36.909 1.00 80.88 177 LEU A O 1
ATOM 1421 N N . GLN A 1 178 ? -28.847 5.634 37.932 1.00 80.94 178 GLN A N 1
ATOM 1422 C CA . GLN A 1 178 ? -29.385 6.262 36.724 1.00 80.94 178 GLN A CA 1
ATOM 1423 C C . GLN A 1 178 ? -28.409 7.294 36.148 1.00 80.94 178 GLN A C 1
ATOM 1425 O O . GLN A 1 178 ? -28.164 7.306 34.944 1.00 80.94 178 GLN A O 1
ATOM 1430 N N . LYS A 1 179 ? -27.796 8.113 37.008 1.00 89.69 179 LYS A N 1
ATOM 1431 C CA . LYS A 1 179 ? -26.809 9.115 36.599 1.00 89.69 179 LYS A CA 1
ATOM 1432 C C . LYS A 1 179 ? -25.543 8.477 36.020 1.00 89.69 179 LYS A C 1
ATOM 1434 O O . LYS A 1 179 ? -24.988 8.995 35.056 1.00 89.69 179 LYS A O 1
ATOM 1439 N N . GLU A 1 180 ? -25.079 7.366 36.584 1.00 81.31 180 GLU A N 1
ATOM 1440 C CA . GLU A 1 180 ? -23.945 6.613 36.035 1.00 81.31 180 GLU A CA 1
ATOM 1441 C C . GLU A 1 180 ? -24.271 5.998 34.671 1.00 81.31 180 GLU A C 1
ATOM 1443 O O . GLU A 1 180 ? -23.443 6.045 33.759 1.00 81.31 180 GLU A O 1
ATOM 1448 N N . LEU A 1 181 ? -25.495 5.490 34.507 1.00 86.38 181 LEU A N 1
ATOM 1449 C CA . LEU A 1 181 ? -26.003 4.962 33.241 1.00 86.38 181 LEU A CA 1
ATOM 1450 C C . LEU A 1 181 ? -26.087 6.050 32.165 1.00 86.38 181 LEU A C 1
ATOM 1452 O O . LEU A 1 181 ? -25.708 5.808 31.019 1.00 86.38 181 LEU A O 1
ATOM 1456 N N . ASP A 1 182 ? -26.524 7.252 32.536 1.00 90.62 182 ASP A N 1
ATOM 1457 C CA . ASP A 1 182 ? -26.586 8.399 31.629 1.00 90.62 182 ASP A CA 1
ATOM 1458 C C . ASP A 1 182 ? -25.171 8.844 31.202 1.00 90.62 182 ASP A C 1
ATOM 1460 O O . ASP A 1 182 ? -24.912 9.020 30.013 1.00 90.62 182 ASP A O 1
ATOM 1464 N N . VAL A 1 183 ? -24.206 8.897 32.131 1.00 90.88 183 VAL A N 1
ATOM 1465 C CA . VAL A 1 183 ? -22.791 9.195 31.814 1.00 90.88 183 VAL A CA 1
ATOM 1466 C C . VAL A 1 183 ? -22.157 8.111 30.933 1.00 90.88 183 VAL A C 1
ATOM 1468 O O . VAL A 1 183 ? -21.333 8.415 30.067 1.00 90.88 183 VAL A O 1
ATOM 1471 N N . ALA A 1 184 ? -22.502 6.838 31.142 1.00 85.75 184 ALA A N 1
ATOM 1472 C CA . ALA A 1 184 ? -22.014 5.743 30.309 1.00 85.75 184 ALA A CA 1
ATOM 1473 C C . ALA A 1 184 ? -22.547 5.846 28.870 1.00 85.75 184 ALA A C 1
ATOM 1475 O O . ALA A 1 184 ? -21.767 5.690 27.931 1.00 85.75 184 ALA A O 1
ATOM 1476 N N . ARG A 1 185 ? -23.834 6.186 28.699 1.00 89.94 185 ARG A N 1
ATOM 1477 C CA . ARG A 1 185 ? -24.448 6.426 27.382 1.00 89.94 185 ARG A CA 1
ATOM 1478 C C . ARG A 1 185 ? -23.808 7.602 26.653 1.00 89.94 185 ARG A C 1
ATOM 1480 O O . ARG A 1 185 ? -23.452 7.459 25.491 1.00 89.94 185 ARG A O 1
ATOM 1487 N N . GLU A 1 186 ? -23.581 8.725 27.334 1.00 89.94 186 GLU A N 1
ATOM 1488 C CA . GLU A 1 186 ? -22.902 9.883 26.730 1.00 89.94 186 GLU A CA 1
ATOM 1489 C C . GLU A 1 186 ? -21.480 9.538 26.259 1.00 89.94 186 GLU A C 1
ATOM 1491 O O . GLU A 1 186 ? -21.052 9.954 25.181 1.00 89.94 186 GLU A O 1
ATOM 1496 N N . LYS A 1 187 ? -20.737 8.742 27.040 1.00 90.88 187 LYS A N 1
ATOM 1497 C CA . LYS A 1 187 ? -19.400 8.270 26.643 1.00 90.88 187 LYS A CA 1
ATOM 1498 C C . LYS A 1 187 ? -19.452 7.320 25.450 1.00 90.88 187 LYS A C 1
ATOM 1500 O O . LYS A 1 187 ? -18.574 7.384 24.588 1.00 90.88 187 LYS A O 1
ATOM 1505 N N . GLU A 1 188 ? -20.449 6.443 25.397 1.00 83.81 188 GLU A N 1
ATOM 1506 C CA . GLU A 1 188 ? -20.660 5.542 24.266 1.00 83.81 188 GLU A CA 1
ATOM 1507 C C . GLU A 1 188 ? -20.988 6.333 22.994 1.00 83.81 188 GLU A C 1
ATOM 1509 O O . GLU A 1 188 ? -20.330 6.135 21.974 1.00 83.81 188 GLU A O 1
ATOM 1514 N N . GLU A 1 189 ? -21.899 7.307 23.065 1.00 89.12 189 GLU A N 1
ATOM 1515 C CA . GLU A 1 189 ? -22.229 8.195 21.943 1.00 89.12 189 GLU A CA 1
ATOM 1516 C C . GLU A 1 189 ? -21.010 8.988 21.450 1.00 89.12 189 GLU A C 1
ATOM 1518 O O . GLU A 1 189 ? -20.761 9.054 20.245 1.00 89.12 189 GLU A O 1
ATOM 1523 N N . GLN A 1 190 ? -20.192 9.533 22.358 1.00 86.44 190 GLN A N 1
ATOM 1524 C CA . GLN A 1 190 ? -18.939 10.201 21.983 1.00 86.44 190 GLN A CA 1
ATOM 1525 C C . GLN A 1 190 ? -17.950 9.248 21.306 1.00 86.44 190 GLN A C 1
ATOM 1527 O O . GLN A 1 190 ? -17.305 9.625 20.326 1.00 86.44 190 GLN A O 1
ATOM 1532 N N . THR A 1 191 ? -17.844 8.012 21.797 1.00 87.94 191 THR A N 1
ATOM 1533 C CA . THR A 1 191 ? -16.972 6.988 21.206 1.00 87.94 191 THR A CA 1
ATOM 1534 C C . THR A 1 191 ? -17.456 6.605 19.807 1.00 87.94 191 THR A C 1
ATOM 1536 O O . THR A 1 191 ? -16.649 6.486 18.888 1.00 87.94 191 THR A O 1
ATOM 1539 N N . LEU A 1 192 ? -18.771 6.475 19.610 1.00 89.69 192 LEU A N 1
ATOM 1540 C CA . LEU A 1 192 ? -19.370 6.201 18.303 1.00 89.69 192 LEU A CA 1
ATOM 1541 C C . LEU A 1 192 ? -19.134 7.348 17.315 1.00 89.69 192 LEU A C 1
ATOM 1543 O O . LEU A 1 192 ? -18.749 7.089 16.177 1.00 89.69 192 LEU A O 1
ATOM 1547 N N . LEU A 1 193 ? -19.296 8.602 17.746 1.00 92.06 193 LEU A N 1
ATOM 1548 C CA . LEU A 1 193 ? -19.006 9.781 16.921 1.00 92.06 193 LEU A CA 1
ATOM 1549 C C . LEU A 1 193 ? -17.527 9.856 16.526 1.00 92.06 193 LEU A C 1
ATOM 1551 O O . LEU A 1 193 ? -17.205 10.154 15.377 1.00 92.06 193 LEU A O 1
ATOM 1555 N N . TYR A 1 194 ? -16.626 9.559 17.465 1.00 89.19 194 TYR A N 1
ATOM 1556 C CA . TYR A 1 194 ? -15.195 9.494 17.192 1.00 89.19 194 TYR A CA 1
ATOM 1557 C C . TYR A 1 194 ? -14.892 8.396 16.165 1.00 89.19 194 TYR A C 1
ATOM 1559 O O . TYR A 1 194 ? -14.291 8.678 15.133 1.00 89.19 194 TYR A O 1
ATOM 1567 N N . ASN A 1 195 ? -15.387 7.176 16.382 1.00 85.12 195 ASN A N 1
ATOM 1568 C CA . ASN A 1 195 ? -15.186 6.053 15.464 1.00 85.12 195 ASN A CA 1
ATOM 1569 C C . ASN A 1 195 ? -15.749 6.327 14.063 1.00 85.12 195 ASN A C 1
ATOM 1571 O O . ASN A 1 195 ? -15.099 5.985 13.077 1.00 85.12 195 ASN A O 1
ATOM 1575 N N . ALA A 1 196 ? -16.917 6.968 13.964 1.00 87.69 196 ALA A N 1
ATOM 1576 C CA . ALA A 1 196 ? -17.503 7.365 12.687 1.00 87.69 196 ALA A CA 1
ATOM 1577 C C . ALA A 1 196 ? -16.593 8.346 11.934 1.00 87.69 196 ALA A C 1
ATOM 1579 O O . ALA A 1 196 ? -16.302 8.136 10.759 1.00 87.69 196 ALA A O 1
ATOM 1580 N N . LYS A 1 197 ? -16.057 9.356 12.630 1.00 91.44 197 LYS A N 1
ATOM 1581 C CA . LYS A 1 197 ? -15.124 10.316 12.033 1.00 91.44 197 LYS A CA 1
ATOM 1582 C C . LYS A 1 197 ? -13.846 9.642 11.518 1.00 91.44 197 LYS A C 1
ATOM 1584 O O . LYS A 1 197 ? -13.405 9.941 10.414 1.00 91.44 197 LYS A O 1
ATOM 1589 N N . TYR A 1 198 ? -13.263 8.716 12.283 1.00 85.62 198 TYR A N 1
ATOM 1590 C CA . TYR A 1 198 ? -12.087 7.974 11.815 1.00 85.62 198 TYR A CA 1
ATOM 1591 C C . TYR A 1 198 ? -12.408 7.081 10.621 1.00 85.62 198 TYR A C 1
ATOM 1593 O O . TYR A 1 198 ? -11.595 6.996 9.707 1.00 85.62 198 TYR A O 1
ATOM 1601 N N . ALA A 1 199 ? -13.576 6.435 10.597 1.00 83.94 199 ALA A N 1
ATOM 1602 C CA . ALA A 1 199 ? -13.993 5.629 9.453 1.00 83.94 199 ALA A CA 1
ATOM 1603 C C . ALA A 1 199 ? -14.070 6.470 8.166 1.00 83.94 199 ALA A C 1
ATOM 1605 O O . ALA A 1 199 ? -13.541 6.043 7.141 1.00 83.94 199 ALA A O 1
ATOM 1606 N N . GLU A 1 200 ? -14.631 7.681 8.238 1.00 86.81 200 GLU A N 1
ATOM 1607 C CA . GLU A 1 200 ? -14.655 8.630 7.115 1.00 86.81 200 GLU A CA 1
ATOM 1608 C C . GLU A 1 200 ? -13.239 9.054 6.689 1.00 86.81 200 GLU A C 1
ATOM 1610 O O . GLU A 1 200 ? -12.913 9.044 5.501 1.00 86.81 200 GLU A O 1
ATOM 1615 N N . GLU A 1 201 ? -12.360 9.387 7.642 1.00 87.31 201 GLU A N 1
ATOM 1616 C CA . GLU A 1 201 ? -10.964 9.745 7.348 1.00 87.31 201 GLU A CA 1
ATOM 1617 C C . GLU A 1 201 ? -10.208 8.585 6.668 1.00 87.31 201 GLU A C 1
ATOM 1619 O O . GLU A 1 201 ? -9.465 8.806 5.706 1.00 87.31 201 GLU A O 1
ATOM 1624 N N . TYR A 1 202 ? -10.430 7.343 7.111 1.00 85.81 202 TYR A N 1
ATOM 1625 C CA . TYR A 1 202 ? -9.851 6.152 6.489 1.00 85.81 202 TYR A CA 1
ATOM 1626 C C . TYR A 1 202 ? -10.390 5.899 5.082 1.00 85.81 202 TYR A C 1
ATOM 1628 O O . TYR A 1 202 ? -9.610 5.530 4.205 1.00 85.81 202 TYR A O 1
ATOM 1636 N N . GLU A 1 203 ? -11.683 6.113 4.841 1.00 86.62 203 GLU A N 1
ATOM 1637 C CA . GLU A 1 203 ? -12.284 5.965 3.512 1.00 86.62 203 GLU A CA 1
ATOM 1638 C C . GLU A 1 203 ? -11.689 6.972 2.516 1.00 86.62 203 GLU A C 1
ATOM 1640 O O . GLU A 1 203 ? -11.300 6.600 1.406 1.00 86.62 203 GLU A O 1
ATOM 1645 N N . VAL A 1 204 ? -11.504 8.228 2.938 1.00 89.44 204 VAL A N 1
ATOM 1646 C CA . VAL A 1 204 ? -10.846 9.258 2.118 1.00 89.44 204 VAL A CA 1
ATOM 1647 C C . VAL A 1 204 ? -9.397 8.879 1.805 1.00 89.44 204 VAL A C 1
ATOM 1649 O O . VAL A 1 204 ? -8.966 8.987 0.655 1.00 89.44 204 VAL A O 1
ATOM 1652 N N . LEU A 1 205 ? -8.632 8.423 2.802 1.00 85.62 205 LEU A N 1
ATOM 1653 C CA . LEU A 1 205 ? -7.247 7.987 2.594 1.00 85.62 205 LEU A CA 1
ATOM 1654 C C . LEU A 1 205 ? -7.160 6.767 1.672 1.00 85.62 205 LEU A C 1
ATOM 1656 O O . LEU A 1 205 ? -6.248 6.687 0.848 1.00 85.62 205 LEU A O 1
ATOM 1660 N N . PHE A 1 206 ? -8.104 5.835 1.791 1.00 86.38 206 PHE A N 1
ATOM 1661 C CA . PHE A 1 206 ? -8.182 4.659 0.935 1.00 86.38 206 PHE A CA 1
ATOM 1662 C C . PHE A 1 206 ? -8.454 5.046 -0.523 1.00 86.38 206 PHE A C 1
ATOM 1664 O O . PHE A 1 206 ? -7.717 4.615 -1.406 1.00 86.38 206 PHE A O 1
ATOM 1671 N N . SER A 1 207 ? -9.417 5.938 -0.769 1.00 88.38 207 SER A N 1
ATOM 1672 C CA . SER A 1 207 ? -9.698 6.458 -2.114 1.00 88.38 207 SER A CA 1
ATOM 1673 C C . SER A 1 207 ? -8.481 7.168 -2.724 1.00 88.38 207 SER A C 1
ATOM 1675 O O . SER A 1 207 ? -8.119 6.898 -3.866 1.00 88.38 207 SER A O 1
ATOM 1677 N N . GLN A 1 208 ? -7.767 7.995 -1.950 1.00 82.81 208 GLN A N 1
ATOM 1678 C CA . GLN A 1 208 ? -6.523 8.624 -2.422 1.00 82.81 208 GLN A CA 1
ATOM 1679 C C . GLN A 1 208 ? -5.426 7.602 -2.754 1.00 82.81 208 GLN A C 1
ATOM 1681 O O . GLN A 1 208 ? -4.566 7.860 -3.601 1.00 82.81 208 GLN A O 1
ATOM 1686 N N . TYR A 1 209 ? -5.401 6.469 -2.052 1.00 88.19 209 TYR A N 1
ATOM 1687 C CA . TYR A 1 209 ? -4.452 5.396 -2.315 1.00 88.19 209 TYR A CA 1
ATOM 1688 C C . TYR A 1 209 ? -4.817 4.611 -3.581 1.00 88.19 209 TYR A C 1
ATOM 1690 O O . TYR A 1 209 ? -3.919 4.308 -4.365 1.00 88.19 209 TYR A O 1
ATOM 1698 N N . GLU A 1 210 ? -6.105 4.344 -3.817 1.00 88.06 210 GLU A N 1
ATOM 1699 C CA . GLU A 1 210 ? -6.594 3.754 -5.071 1.00 88.06 210 GLU A CA 1
ATOM 1700 C C . GLU A 1 210 ? -6.238 4.622 -6.283 1.00 88.06 210 GLU A C 1
ATOM 1702 O O . GLU A 1 210 ? -5.634 4.116 -7.228 1.00 88.06 210 GLU A O 1
ATOM 1707 N N . ASP A 1 211 ? -6.477 5.935 -6.219 1.00 90.88 211 ASP A N 1
ATOM 1708 C CA . ASP A 1 211 ? -6.122 6.856 -7.308 1.00 90.88 211 ASP A CA 1
ATOM 1709 C C . ASP A 1 211 ? -4.619 6.794 -7.642 1.00 90.88 211 ASP A C 1
ATOM 1711 O O . ASP A 1 211 ? -4.207 6.746 -8.805 1.00 90.88 211 ASP A O 1
ATOM 1715 N N . ARG A 1 212 ? -3.765 6.743 -6.609 1.00 88.25 212 ARG A N 1
ATOM 1716 C CA . ARG A 1 212 ? -2.307 6.625 -6.783 1.00 88.25 212 ARG A CA 1
ATOM 1717 C C . ARG A 1 212 ? -1.890 5.274 -7.351 1.00 88.25 212 ARG A C 1
ATOM 1719 O O . ARG A 1 212 ? -0.911 5.218 -8.098 1.00 88.25 212 ARG A O 1
ATOM 1726 N N . LEU A 1 213 ? -2.574 4.194 -6.975 1.00 86.62 213 LEU A N 1
ATOM 1727 C CA . LEU A 1 213 ? -2.334 2.869 -7.542 1.00 86.62 213 LEU A CA 1
ATOM 1728 C C . LEU A 1 213 ? -2.671 2.857 -9.032 1.00 86.62 213 LEU A C 1
ATOM 1730 O O . LEU A 1 213 ? -1.851 2.396 -9.827 1.00 86.62 213 LEU A O 1
ATOM 1734 N N . ASP A 1 214 ? -3.807 3.429 -9.417 1.00 89.44 214 ASP A N 1
ATOM 1735 C CA . ASP A 1 214 ? -4.225 3.531 -10.815 1.00 89.44 214 ASP A CA 1
ATOM 1736 C C . ASP A 1 214 ? -3.226 4.330 -11.661 1.00 89.44 214 ASP A C 1
ATOM 1738 O O . ASP A 1 214 ? -2.856 3.917 -12.767 1.00 89.44 214 ASP A O 1
ATOM 1742 N N . ASP A 1 215 ? -2.725 5.448 -11.136 1.00 91.50 215 ASP A N 1
ATOM 1743 C CA . ASP A 1 215 ? -1.684 6.231 -11.802 1.00 91.50 215 ASP A CA 1
ATOM 1744 C C . ASP A 1 215 ? -0.369 5.452 -11.938 1.00 91.50 215 ASP A C 1
ATOM 1746 O O . ASP A 1 215 ? 0.299 5.524 -12.975 1.00 91.50 215 ASP A O 1
ATOM 1750 N N . ASN A 1 216 ? -0.007 4.651 -10.933 1.00 85.69 216 ASN A N 1
ATOM 1751 C CA . ASN A 1 216 ? 1.186 3.809 -10.981 1.00 85.69 216 ASN A CA 1
ATOM 1752 C C . ASN A 1 216 ? 1.057 2.689 -12.027 1.00 85.69 216 ASN A C 1
ATOM 1754 O O . ASN A 1 216 ? 1.998 2.434 -12.785 1.00 85.69 216 ASN A O 1
ATOM 1758 N N . VAL A 1 217 ? -0.123 2.074 -12.139 1.00 89.12 217 VAL A N 1
ATOM 1759 C CA . VAL A 1 217 ? -0.414 1.070 -13.174 1.00 89.12 217 VAL A CA 1
ATOM 1760 C C . VAL A 1 217 ? -0.296 1.691 -14.568 1.00 89.12 217 VAL A C 1
ATOM 1762 O O . VAL A 1 217 ? 0.375 1.124 -15.433 1.00 89.12 217 VAL A O 1
ATOM 1765 N N . LYS A 1 218 ? -0.855 2.888 -14.791 1.00 91.94 218 LYS A N 1
ATOM 1766 C CA . LYS A 1 218 ? -0.719 3.609 -16.073 1.00 91.94 218 LYS A CA 1
ATOM 1767 C C . LYS A 1 218 ? 0.738 3.935 -16.402 1.00 91.94 218 LYS A C 1
ATOM 1769 O O . LYS A 1 218 ? 1.173 3.729 -17.534 1.00 91.94 218 LYS A O 1
ATOM 1774 N N . LEU A 1 219 ? 1.505 4.430 -15.428 1.00 89.44 219 LEU A N 1
ATOM 1775 C CA . LEU A 1 219 ? 2.932 4.712 -15.609 1.00 89.44 219 LEU A CA 1
ATOM 1776 C C . LEU A 1 219 ? 3.726 3.444 -15.944 1.00 89.44 219 LEU A C 1
ATOM 1778 O O . LEU A 1 219 ? 4.585 3.487 -16.823 1.00 89.44 219 LEU A O 1
ATOM 1782 N N . SER A 1 220 ? 3.410 2.324 -15.294 1.00 84.62 220 SER A N 1
ATOM 1783 C CA . SER A 1 220 ? 4.050 1.030 -15.550 1.00 84.62 220 SER A CA 1
ATOM 1784 C C . SER A 1 220 ? 3.790 0.543 -16.978 1.00 84.62 220 SER A C 1
ATOM 1786 O O . SER A 1 220 ? 4.730 0.156 -17.670 1.00 84.62 220 SER A O 1
ATOM 1788 N N . LEU A 1 221 ? 2.546 0.654 -17.459 1.00 90.06 221 LEU A N 1
ATOM 1789 C CA . LEU A 1 221 ? 2.188 0.307 -18.839 1.00 90.06 221 LEU A CA 1
ATOM 1790 C C . LEU A 1 221 ? 2.929 1.182 -19.862 1.00 90.06 221 LEU A C 1
ATOM 1792 O O . LEU A 1 221 ? 3.498 0.664 -20.822 1.00 90.06 221 LEU A O 1
ATOM 1796 N N . ASN A 1 222 ? 2.987 2.496 -19.630 1.00 90.88 222 ASN A N 1
ATOM 1797 C CA . ASN A 1 222 ? 3.715 3.421 -20.505 1.00 90.88 222 ASN A CA 1
ATOM 1798 C C . ASN A 1 222 ? 5.223 3.120 -20.538 1.00 90.88 222 ASN A C 1
ATOM 1800 O O . ASN A 1 222 ? 5.861 3.231 -21.587 1.00 90.88 222 ASN A O 1
ATOM 1804 N N . LEU A 1 223 ? 5.806 2.748 -19.395 1.00 89.50 223 LEU A N 1
ATOM 1805 C CA . LEU A 1 223 ? 7.217 2.382 -19.298 1.00 89.50 223 LEU A CA 1
ATOM 1806 C C . LEU A 1 223 ? 7.515 1.092 -20.068 1.00 89.50 223 LEU A C 1
ATOM 1808 O O . LEU A 1 223 ? 8.531 1.012 -20.760 1.00 89.50 223 LEU A O 1
ATOM 1812 N N . GLU A 1 224 ? 6.628 0.104 -19.989 1.00 90.19 224 GLU A N 1
ATOM 1813 C CA . GLU A 1 224 ? 6.764 -1.147 -20.731 1.00 90.19 224 GLU A CA 1
ATOM 1814 C C . GLU A 1 224 ? 6.635 -0.933 -22.246 1.00 90.19 224 GLU A C 1
ATOM 1816 O O . GLU A 1 224 ? 7.436 -1.464 -23.021 1.00 90.19 224 GLU A O 1
ATOM 1821 N N . GLU A 1 225 ? 5.716 -0.066 -22.682 1.00 92.81 225 GLU A N 1
ATOM 1822 C CA . GLU A 1 225 ? 5.610 0.330 -24.088 1.00 92.81 225 GLU A CA 1
ATOM 1823 C C . GLU A 1 225 ? 6.872 1.061 -24.575 1.00 92.81 225 GLU A C 1
ATOM 1825 O O . GLU A 1 225 ? 7.422 0.726 -25.629 1.00 92.81 225 GLU A O 1
ATOM 1830 N N . ALA A 1 226 ? 7.389 2.010 -23.791 1.00 88.62 226 ALA A N 1
ATOM 1831 C CA . ALA A 1 226 ? 8.628 2.711 -24.116 1.00 88.62 226 ALA A CA 1
ATOM 1832 C C . ALA A 1 226 ? 9.822 1.746 -24.208 1.00 88.62 226 ALA A C 1
ATOM 1834 O O . ALA A 1 226 ? 10.627 1.842 -25.139 1.00 88.62 226 ALA A O 1
ATOM 1835 N N . LYS A 1 227 ? 9.915 0.777 -23.289 1.00 90.12 227 LYS A N 1
ATOM 1836 C CA . LYS A 1 227 ? 10.951 -0.262 -23.309 1.00 90.12 227 LYS A CA 1
ATOM 1837 C C . LYS A 1 227 ? 10.875 -1.093 -24.588 1.00 90.12 227 LYS A C 1
ATOM 1839 O O . LYS A 1 227 ? 11.891 -1.265 -25.259 1.00 90.12 227 LYS A O 1
ATOM 1844 N N . ARG A 1 228 ? 9.675 -1.522 -24.982 1.00 93.69 228 ARG A N 1
ATOM 1845 C CA . ARG A 1 228 ? 9.461 -2.267 -26.228 1.00 93.69 228 ARG A CA 1
ATOM 1846 C C . ARG A 1 228 ? 9.906 -1.471 -27.459 1.00 93.69 228 ARG A C 1
ATOM 1848 O O . ARG A 1 228 ? 10.567 -2.021 -28.336 1.00 93.69 228 ARG A O 1
ATOM 1855 N N . GLN A 1 229 ? 9.602 -0.172 -27.516 1.00 89.81 229 GLN A N 1
ATOM 1856 C CA . GLN A 1 229 ? 10.058 0.692 -28.613 1.00 89.81 229 GLN A CA 1
ATOM 1857 C C . GLN A 1 229 ? 11.589 0.823 -28.657 1.00 89.81 229 GLN A C 1
ATOM 1859 O O . GLN A 1 229 ? 12.179 0.887 -29.739 1.00 89.81 229 GLN A O 1
ATOM 1864 N N . VAL A 1 230 ? 12.250 0.873 -27.496 1.00 90.88 230 VAL A N 1
ATOM 1865 C CA . VAL A 1 230 ? 13.719 0.897 -27.408 1.00 90.88 230 VAL A CA 1
ATOM 1866 C C . VAL A 1 230 ? 14.317 -0.426 -27.880 1.00 90.88 230 VAL A C 1
ATOM 1868 O O . VAL A 1 230 ? 15.282 -0.408 -28.646 1.00 90.88 230 VAL A O 1
ATOM 1871 N N . GLU A 1 231 ? 13.744 -1.561 -27.485 1.00 90.38 231 GLU A N 1
ATOM 1872 C CA . GLU A 1 231 ? 14.180 -2.890 -27.929 1.00 90.38 231 GLU A CA 1
ATOM 1873 C C . GLU A 1 231 ? 14.046 -3.044 -29.450 1.00 90.38 231 GLU A C 1
ATOM 1875 O O . GLU A 1 231 ? 14.996 -3.461 -30.115 1.00 90.38 231 GLU A O 1
ATOM 1880 N N . GLU A 1 232 ? 12.920 -2.616 -30.025 1.00 93.31 232 GLU A N 1
ATOM 1881 C CA . GLU A 1 232 ? 12.695 -2.639 -31.474 1.00 93.31 232 GLU A CA 1
ATOM 1882 C C . GLU A 1 232 ? 13.714 -1.768 -32.224 1.00 93.31 232 GLU A C 1
ATOM 1884 O O . GLU A 1 232 ? 14.347 -2.218 -33.183 1.00 93.31 232 GLU A O 1
ATOM 1889 N N . LYS A 1 233 ? 13.948 -0.534 -31.758 1.00 90.31 233 LYS A N 1
ATOM 1890 C CA . LYS A 1 233 ? 14.957 0.352 -32.358 1.00 90.31 233 LYS A CA 1
ATOM 1891 C C . LYS A 1 233 ? 16.367 -0.214 -32.230 1.00 90.31 233 LYS A C 1
ATOM 1893 O O . LYS A 1 233 ? 17.139 -0.124 -33.183 1.00 90.31 233 LYS A O 1
ATOM 1898 N N . THR A 1 234 ? 16.695 -0.822 -31.094 1.00 89.75 234 THR A N 1
ATOM 1899 C CA . THR A 1 234 ? 17.989 -1.482 -30.875 1.00 89.75 234 THR A CA 1
ATOM 1900 C C . THR A 1 234 ? 18.183 -2.639 -31.850 1.00 89.75 234 THR A C 1
ATOM 1902 O O . THR A 1 234 ? 19.238 -2.743 -32.471 1.00 89.75 234 THR A O 1
ATOM 1905 N N . ALA A 1 235 ? 17.155 -3.463 -32.064 1.00 91.25 235 ALA A N 1
ATOM 1906 C CA . ALA A 1 235 ? 17.200 -4.543 -33.046 1.00 91.25 235 ALA A CA 1
ATOM 1907 C C . ALA A 1 235 ? 17.419 -4.014 -34.475 1.00 91.25 235 ALA A C 1
ATOM 1909 O O . ALA A 1 235 ? 18.235 -4.561 -35.221 1.00 91.25 235 ALA A O 1
ATOM 1910 N N . ILE A 1 236 ? 16.756 -2.910 -34.843 1.00 91.00 236 ILE A N 1
ATOM 1911 C CA . ILE A 1 236 ? 16.971 -2.247 -36.138 1.00 91.00 236 ILE A CA 1
ATOM 1912 C C . ILE A 1 236 ? 18.419 -1.756 -36.262 1.00 91.00 236 ILE A C 1
ATOM 1914 O O . ILE A 1 236 ? 19.043 -1.994 -37.296 1.00 91.00 236 ILE A O 1
ATOM 1918 N N . ILE A 1 237 ? 18.972 -1.107 -35.234 1.00 89.00 237 ILE A N 1
ATOM 1919 C CA . ILE A 1 237 ? 20.364 -0.628 -35.239 1.00 89.00 237 ILE A CA 1
ATOM 1920 C C . ILE A 1 237 ? 21.332 -1.800 -35.420 1.00 89.00 237 ILE A C 1
ATOM 1922 O O . ILE A 1 237 ? 22.133 -1.775 -36.349 1.00 89.00 237 ILE A O 1
ATOM 1926 N N . LEU A 1 238 ? 21.187 -2.871 -34.637 1.00 88.94 238 LEU A N 1
ATOM 1927 C CA . LEU A 1 238 ? 22.030 -4.065 -34.756 1.00 88.94 238 LEU A CA 1
ATOM 1928 C C . LEU A 1 238 ? 21.949 -4.701 -36.151 1.00 88.94 238 LEU A C 1
ATOM 1930 O O . LEU A 1 238 ? 22.965 -5.126 -36.700 1.00 88.94 238 LEU A O 1
ATOM 1934 N N . SER A 1 239 ? 20.756 -4.739 -36.756 1.00 90.31 239 SER A N 1
ATOM 1935 C CA . SER A 1 239 ? 20.588 -5.251 -38.122 1.00 90.31 239 SER A CA 1
ATOM 1936 C C . SER A 1 239 ? 21.312 -4.387 -39.163 1.00 90.31 239 SER A C 1
ATOM 1938 O O . SER A 1 239 ? 21.918 -4.919 -40.096 1.00 90.31 239 SER A O 1
ATOM 1940 N N . ARG A 1 240 ? 21.300 -3.059 -38.984 1.00 90.06 240 ARG A N 1
ATOM 1941 C CA . ARG A 1 240 ? 22.008 -2.110 -39.852 1.00 90.06 240 ARG A CA 1
ATOM 1942 C C . ARG A 1 240 ? 23.516 -2.218 -39.675 1.00 90.06 240 ARG A C 1
ATOM 1944 O O . ARG A 1 240 ? 24.223 -2.253 -40.676 1.00 90.06 240 ARG A O 1
ATOM 1951 N N . ASP A 1 241 ? 23.994 -2.345 -38.443 1.00 88.38 241 ASP A N 1
ATOM 1952 C CA . ASP A 1 241 ? 25.416 -2.535 -38.146 1.00 88.38 241 ASP A CA 1
ATOM 1953 C C . ASP A 1 241 ? 25.942 -3.839 -38.752 1.00 88.38 241 ASP A C 1
ATOM 1955 O O . ASP A 1 241 ? 27.022 -3.868 -39.344 1.00 88.38 241 ASP A O 1
ATOM 1959 N N . LEU A 1 242 ? 25.160 -4.921 -38.681 1.00 93.44 242 LEU A N 1
ATOM 1960 C CA . LEU A 1 242 ? 25.510 -6.183 -39.331 1.00 93.44 242 LEU A CA 1
ATOM 1961 C C . LEU A 1 242 ? 25.608 -6.024 -40.856 1.00 93.44 242 LEU A C 1
ATOM 1963 O O . LEU A 1 242 ? 26.586 -6.478 -41.450 1.00 93.44 242 LEU A O 1
ATOM 1967 N N . ALA A 1 243 ? 24.632 -5.358 -41.481 1.00 89.69 243 ALA A N 1
ATOM 1968 C CA . ALA A 1 243 ? 24.644 -5.098 -42.921 1.00 89.69 243 ALA A CA 1
ATOM 1969 C C . ALA A 1 243 ? 25.836 -4.216 -43.337 1.00 89.69 243 ALA A C 1
ATOM 1971 O O . ALA A 1 243 ? 26.506 -4.507 -44.327 1.00 89.69 243 ALA A O 1
ATOM 1972 N N . LEU A 1 244 ? 26.157 -3.181 -42.555 1.00 88.88 244 LEU A N 1
ATOM 1973 C CA . LEU A 1 244 ? 27.329 -2.331 -42.781 1.00 88.88 244 LEU A CA 1
ATOM 1974 C C . LEU A 1 244 ? 28.635 -3.121 -42.675 1.00 88.88 244 LEU A C 1
ATOM 1976 O O . LEU A 1 244 ? 29.518 -2.953 -43.517 1.00 88.88 244 LEU A O 1
ATOM 1980 N N . ASN A 1 245 ? 28.758 -4.013 -41.691 1.00 88.00 245 ASN A N 1
ATOM 1981 C CA . ASN A 1 245 ? 29.929 -4.877 -41.554 1.00 88.00 245 ASN A CA 1
ATOM 1982 C C . ASN A 1 245 ? 30.079 -5.830 -42.750 1.00 88.00 245 ASN A C 1
ATOM 1984 O O . ASN A 1 245 ? 31.187 -5.996 -43.263 1.00 88.00 245 ASN A O 1
ATOM 1988 N N . GLN A 1 246 ? 28.975 -6.403 -43.241 1.00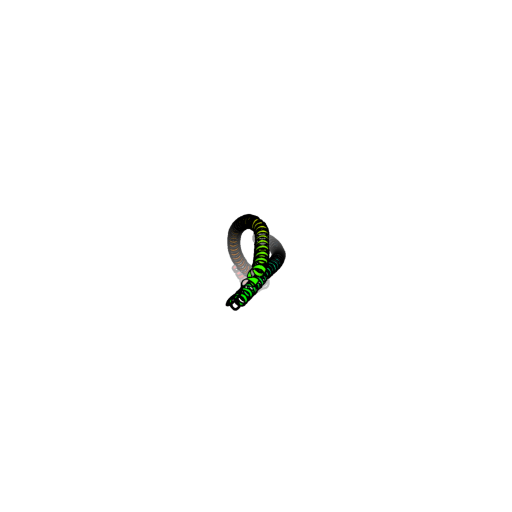 90.81 246 GLN A N 1
ATOM 1989 C CA . GLN A 1 246 ? 28.975 -7.247 -44.442 1.00 90.81 246 GLN A CA 1
ATOM 1990 C C . GLN A 1 246 ? 29.427 -6.467 -45.681 1.00 90.81 246 GLN A C 1
ATOM 1992 O O . GLN A 1 246 ? 30.361 -6.895 -46.359 1.00 90.81 246 GLN A O 1
ATOM 1997 N N . LEU A 1 247 ? 28.839 -5.292 -45.930 1.00 90.56 247 LEU A N 1
ATOM 1998 C CA . LEU A 1 247 ? 29.218 -4.423 -47.050 1.00 90.56 247 LEU A CA 1
ATOM 1999 C C . LEU A 1 247 ? 30.681 -3.972 -46.952 1.00 90.56 247 LEU A C 1
ATOM 2001 O O . LEU A 1 247 ? 31.394 -3.929 -47.953 1.00 90.56 247 LEU A O 1
ATOM 2005 N N . THR A 1 248 ? 31.159 -3.676 -45.743 1.00 87.38 248 THR A N 1
ATOM 2006 C CA . THR A 1 248 ? 32.556 -3.290 -45.505 1.00 87.38 248 THR A CA 1
ATOM 2007 C C . THR A 1 248 ? 33.519 -4.434 -45.828 1.00 87.38 248 THR A C 1
ATOM 2009 O O . THR A 1 248 ? 34.546 -4.198 -46.470 1.00 87.38 248 THR A O 1
ATOM 2012 N N . SER A 1 249 ? 33.184 -5.670 -45.442 1.00 89.88 249 SER A N 1
ATOM 2013 C CA . SER A 1 249 ? 33.970 -6.860 -45.791 1.00 89.88 249 SER A CA 1
ATOM 2014 C C . SER A 1 249 ? 33.965 -7.112 -47.300 1.00 89.88 249 SER A C 1
ATOM 2016 O O . SER A 1 249 ? 35.025 -7.308 -47.893 1.00 89.88 249 SER A O 1
ATOM 2018 N N . GLU A 1 250 ? 32.802 -7.017 -47.951 1.00 91.44 250 GLU A N 1
ATOM 2019 C CA . GLU A 1 250 ? 32.683 -7.183 -49.405 1.00 91.44 250 GLU A CA 1
ATOM 2020 C C . GLU A 1 250 ? 33.509 -6.129 -50.161 1.00 91.44 250 GLU A C 1
ATOM 2022 O O . GLU A 1 250 ? 34.237 -6.444 -51.106 1.00 91.44 250 GLU A O 1
ATOM 2027 N N . LEU A 1 251 ? 33.484 -4.874 -49.705 1.00 89.00 251 LEU A N 1
ATOM 2028 C CA . LEU A 1 251 ? 34.327 -3.811 -50.248 1.00 89.00 251 LEU A CA 1
ATOM 2029 C C . LEU A 1 251 ? 35.821 -4.084 -50.044 1.00 89.00 251 LEU A C 1
ATOM 2031 O O . LEU A 1 251 ? 36.616 -3.747 -50.926 1.00 89.00 251 LEU A O 1
ATOM 2035 N N . ALA A 1 252 ? 36.224 -4.660 -48.908 1.00 88.81 252 ALA A N 1
ATOM 2036 C CA . ALA A 1 252 ? 37.614 -5.033 -48.659 1.00 88.81 252 ALA A CA 1
ATOM 2037 C C . ALA A 1 252 ? 38.079 -6.127 -49.636 1.00 88.81 252 ALA A C 1
ATOM 2039 O O . ALA A 1 252 ? 39.107 -5.952 -50.293 1.00 88.81 252 ALA A O 1
ATOM 2040 N N . GLU A 1 253 ? 37.283 -7.182 -49.826 1.00 88.38 253 GLU A N 1
ATOM 2041 C CA . GLU A 1 253 ? 37.579 -8.249 -50.792 1.00 88.38 253 GLU A CA 1
ATOM 2042 C C . GLU A 1 253 ? 37.641 -7.735 -52.234 1.00 88.38 253 GLU A C 1
ATOM 2044 O O . GLU A 1 253 ? 38.527 -8.105 -53.009 1.00 88.38 253 GLU A O 1
ATOM 2049 N N . LEU A 1 254 ? 36.700 -6.873 -52.630 1.00 88.50 254 LEU A N 1
ATOM 2050 C CA . LEU A 1 254 ? 36.694 -6.297 -53.972 1.00 88.50 254 LEU A CA 1
ATOM 2051 C C . LEU A 1 254 ? 37.894 -5.371 -54.190 1.00 88.50 254 LEU A C 1
ATOM 2053 O O . LEU A 1 254 ? 38.441 -5.343 -55.293 1.00 88.50 254 LEU A O 1
ATOM 2057 N N . LYS A 1 255 ? 38.331 -4.629 -53.163 1.00 88.38 255 LYS A N 1
ATOM 2058 C CA . LYS A 1 255 ? 39.558 -3.819 -53.233 1.00 88.38 255 LYS A CA 1
ATOM 2059 C C . LYS A 1 255 ? 40.786 -4.699 -53.421 1.00 88.38 255 LYS A C 1
ATOM 2061 O O . LYS A 1 255 ? 41.617 -4.373 -54.264 1.00 88.38 255 LYS A O 1
ATOM 2066 N N . GLU A 1 256 ? 40.878 -5.811 -52.696 1.00 89.31 256 GLU A N 1
ATOM 2067 C CA . GLU A 1 256 ? 41.969 -6.772 -52.858 1.00 89.31 256 GLU A CA 1
ATOM 2068 C C . GLU A 1 256 ? 41.996 -7.320 -54.291 1.00 89.31 256 GLU A C 1
ATOM 2070 O O . GLU A 1 256 ? 42.995 -7.145 -54.991 1.00 89.31 256 GLU A O 1
ATOM 2075 N N . LYS A 1 257 ? 40.861 -7.828 -54.793 1.00 88.69 257 LYS A N 1
ATOM 2076 C CA . LYS A 1 257 ? 40.712 -8.311 -56.181 1.00 88.69 257 LYS A CA 1
ATOM 2077 C C . LYS A 1 257 ? 41.024 -7.234 -57.226 1.00 88.69 257 LYS A C 1
ATOM 2079 O O . LYS A 1 257 ? 41.594 -7.541 -58.270 1.00 88.69 257 LYS A O 1
ATOM 2084 N N . ALA A 1 258 ? 40.713 -5.966 -56.952 1.00 83.75 258 ALA A N 1
ATOM 2085 C CA . ALA A 1 258 ? 41.059 -4.847 -57.830 1.00 83.75 258 ALA A CA 1
ATOM 2086 C C . ALA A 1 258 ? 42.567 -4.544 -57.889 1.00 83.75 258 ALA A C 1
ATOM 2088 O O . ALA A 1 258 ? 43.014 -3.905 -58.845 1.00 83.75 258 ALA A O 1
ATOM 2089 N N . THR A 1 259 ? 43.334 -4.973 -56.883 1.00 84.25 259 THR A N 1
ATOM 2090 C CA . THR A 1 259 ? 44.792 -4.784 -56.809 1.00 84.25 259 THR A CA 1
ATOM 2091 C C . THR A 1 259 ? 45.596 -6.010 -57.239 1.00 84.25 259 THR A C 1
ATOM 2093 O O . THR A 1 259 ? 46.692 -5.835 -57.766 1.00 84.25 259 THR A O 1
ATOM 2096 N N . SER A 1 260 ? 45.069 -7.224 -57.049 1.00 84.06 260 SER A N 1
ATOM 2097 C CA . SER A 1 260 ? 45.785 -8.487 -57.294 1.00 84.06 260 SER A CA 1
ATOM 2098 C C . SER A 1 260 ? 45.238 -9.333 -58.454 1.00 84.06 260 SER A C 1
ATOM 2100 O O . SER A 1 260 ? 45.907 -10.276 -58.873 1.00 84.06 260 SER A O 1
ATOM 2102 N N . GLY A 1 261 ? 44.051 -9.019 -58.986 1.00 80.94 261 GLY A N 1
ATOM 2103 C CA . GLY A 1 261 ? 43.405 -9.778 -60.061 1.00 80.94 261 GLY A CA 1
ATOM 2104 C C . GLY A 1 261 ? 43.921 -9.467 -61.470 1.00 80.94 261 GLY A C 1
ATOM 2105 O O . GLY A 1 261 ? 44.666 -8.512 -61.706 1.00 80.94 261 GLY A O 1
ATOM 2106 N N . SER A 1 262 ? 43.478 -10.265 -62.445 1.00 85.19 262 SER A N 1
ATOM 2107 C CA . SER A 1 262 ? 43.701 -9.979 -63.867 1.00 85.19 262 SER A CA 1
ATOM 2108 C C . SER A 1 262 ? 43.063 -8.640 -64.271 1.00 85.19 262 SER A C 1
ATOM 2110 O O . SER A 1 262 ? 42.136 -8.152 -63.626 1.00 85.19 262 SER A O 1
ATOM 2112 N N . ARG A 1 263 ? 43.518 -8.026 -65.374 1.00 85.81 263 ARG A N 1
ATOM 2113 C CA . ARG A 1 263 ? 43.016 -6.709 -65.826 1.00 85.81 263 ARG A CA 1
ATOM 2114 C C . ARG A 1 263 ? 41.483 -6.647 -65.915 1.00 85.81 263 ARG A C 1
ATOM 2116 O O . ARG A 1 263 ? 40.895 -5.632 -65.551 1.00 85.81 263 ARG A O 1
ATOM 2123 N N . HIS A 1 264 ? 40.851 -7.729 -66.366 1.00 84.38 264 HIS A N 1
ATOM 2124 C CA . HIS A 1 264 ? 39.399 -7.807 -66.500 1.00 84.38 264 HIS A CA 1
ATOM 2125 C C . HIS A 1 264 ? 38.691 -7.952 -65.141 1.00 84.38 264 HIS A C 1
ATOM 2127 O O . HIS A 1 264 ? 37.690 -7.283 -64.892 1.00 84.38 264 HIS A O 1
ATOM 2133 N N . GLU A 1 265 ? 39.246 -8.746 -64.219 1.00 84.56 265 GLU A N 1
ATOM 2134 C CA . GLU A 1 265 ? 38.733 -8.877 -62.846 1.00 84.56 265 GLU A CA 1
ATOM 2135 C C . GLU A 1 265 ? 38.869 -7.572 -62.059 1.00 84.56 265 GLU A C 1
ATOM 2137 O O . GLU A 1 265 ? 37.966 -7.206 -61.307 1.00 84.56 265 GLU A O 1
ATOM 2142 N N . ALA A 1 266 ? 39.953 -6.827 -62.279 1.00 84.25 266 ALA A N 1
ATOM 2143 C CA . ALA A 1 266 ? 40.168 -5.542 -61.635 1.00 84.25 266 ALA A CA 1
ATOM 2144 C C . ALA A 1 266 ? 39.187 -4.461 -62.123 1.00 84.25 266 ALA A C 1
ATOM 2146 O O . ALA A 1 266 ? 38.705 -3.658 -61.323 1.00 84.25 266 ALA A O 1
ATOM 2147 N N . GLU A 1 267 ? 38.858 -4.434 -63.419 1.00 86.88 267 GLU A N 1
ATOM 2148 C CA . GLU A 1 267 ? 37.830 -3.537 -63.967 1.00 86.88 267 GLU A CA 1
ATOM 2149 C C . GLU A 1 267 ? 36.427 -3.897 -63.454 1.00 86.88 267 GLU A C 1
ATOM 2151 O O . GLU A 1 267 ? 35.683 -3.007 -63.028 1.00 86.88 267 GLU A O 1
ATOM 2156 N N . LEU A 1 268 ? 36.091 -5.191 -63.395 1.00 89.38 268 LEU A N 1
ATOM 2157 C CA . LEU A 1 268 ? 34.819 -5.664 -62.845 1.00 89.38 268 LEU A CA 1
ATOM 2158 C C . LEU A 1 268 ? 34.687 -5.333 -61.346 1.00 89.38 268 LEU A C 1
ATOM 2160 O O . LEU A 1 268 ? 33.640 -4.859 -60.903 1.00 89.38 268 LEU A O 1
ATOM 2164 N N . ALA A 1 269 ? 35.753 -5.535 -60.565 1.00 87.44 269 ALA A N 1
ATOM 2165 C CA . ALA A 1 269 ? 35.784 -5.215 -59.140 1.00 87.44 269 ALA A CA 1
ATOM 2166 C C . ALA A 1 269 ? 35.618 -3.708 -58.887 1.00 87.44 269 ALA A C 1
ATOM 2168 O O . ALA A 1 269 ? 34.845 -3.316 -58.015 1.00 87.44 269 ALA A O 1
ATOM 2169 N N . LYS A 1 270 ? 36.253 -2.845 -59.695 1.00 85.88 270 LYS A N 1
ATOM 2170 C CA . LYS A 1 270 ? 36.061 -1.384 -59.625 1.00 85.88 270 LYS A CA 1
ATOM 2171 C C . LYS A 1 270 ? 34.620 -0.966 -59.920 1.00 85.88 270 LYS A C 1
ATOM 2173 O O . LYS A 1 270 ? 34.109 -0.069 -59.251 1.00 85.88 270 LYS A O 1
ATOM 2178 N N . TYR A 1 271 ? 33.965 -1.605 -60.891 1.00 91.69 271 TYR A N 1
ATOM 2179 C CA . TYR A 1 271 ? 32.553 -1.347 -61.179 1.00 91.69 271 TYR A CA 1
ATOM 2180 C C . TYR A 1 271 ? 31.654 -1.777 -60.012 1.00 91.69 271 TYR A C 1
ATOM 2182 O O . TYR A 1 271 ? 30.812 -0.998 -59.579 1.00 91.69 271 TYR A O 1
ATOM 2190 N N . ARG A 1 272 ? 31.881 -2.963 -59.430 1.00 89.44 272 ARG A N 1
ATOM 2191 C CA . ARG A 1 272 ? 31.125 -3.443 -58.257 1.00 89.44 272 ARG A CA 1
ATOM 2192 C C . ARG A 1 272 ? 31.321 -2.562 -57.023 1.00 89.44 272 ARG A C 1
ATOM 2194 O O . ARG A 1 272 ? 30.340 -2.215 -56.381 1.00 89.44 272 ARG A O 1
ATOM 2201 N N . ILE A 1 273 ? 32.549 -2.115 -56.749 1.00 85.94 273 ILE A N 1
ATOM 2202 C CA . ILE A 1 273 ? 32.828 -1.135 -55.683 1.00 85.94 273 ILE A CA 1
ATOM 2203 C C . ILE A 1 273 ? 32.042 0.159 -55.909 1.00 85.94 273 ILE A C 1
ATOM 2205 O O . ILE A 1 273 ? 31.580 0.758 -54.948 1.00 85.94 273 ILE A O 1
ATOM 2209 N N . ARG A 1 274 ? 31.892 0.609 -57.161 1.00 88.12 274 ARG A N 1
ATOM 2210 C CA . ARG A 1 274 ? 31.107 1.809 -57.480 1.00 88.12 274 ARG A CA 1
ATOM 2211 C C . ARG A 1 274 ? 29.602 1.606 -57.281 1.00 88.12 274 ARG A C 1
ATOM 2213 O O . ARG A 1 274 ? 28.937 2.578 -56.981 1.00 88.12 274 ARG A O 1
ATOM 2220 N N . VAL A 1 275 ? 29.082 0.395 -57.477 1.00 84.75 275 VAL A N 1
ATOM 2221 C CA . VAL A 1 275 ? 27.658 0.076 -57.260 1.00 84.75 275 VAL A CA 1
ATOM 2222 C C . VAL A 1 275 ? 27.330 -0.104 -55.774 1.00 84.75 275 VAL A C 1
ATOM 2224 O O . VAL A 1 275 ? 26.221 0.202 -55.359 1.00 84.75 275 VAL A O 1
ATOM 2227 N N . LEU A 1 276 ? 28.277 -0.621 -54.986 1.00 81.06 276 LEU A N 1
ATOM 2228 C CA . LEU A 1 276 ? 28.115 -0.845 -53.543 1.00 81.06 276 LEU A CA 1
ATOM 2229 C C . LEU A 1 276 ? 28.333 0.413 -52.690 1.00 81.06 276 LEU A C 1
ATOM 2231 O O . LEU A 1 276 ? 27.923 0.429 -51.533 1.00 81.06 276 LEU A O 1
ATOM 2235 N N . LYS A 1 277 ? 29.030 1.415 -53.231 1.00 77.81 277 LYS A N 1
ATOM 2236 C CA . LYS A 1 277 ? 29.163 2.747 -52.632 1.00 77.81 277 LYS A CA 1
ATOM 2237 C C . LYS A 1 277 ? 27.919 3.578 -52.903 1.00 77.81 277 LYS A C 1
ATOM 2239 O O . LYS A 1 277 ? 27.518 4.300 -51.970 1.00 77.81 277 LYS A O 1
#

Organism: NCBI:txid39325

=== Feature glossary ===
Legend for the data blocks above and below:

— What the protein is —

Sequence gives the chain of amino acids in standard one-letter code (A=alanine, C=cysteine, …, Y=tyrosine), read N→C. It is the only feature that is directly encoded by the gene; all structural features are derived from the folded form of this sequence.

The annotation block draws on four external resources. InterPro: which protein families and domains the sequence belongs to. GO: standardized terms for what the protein does, what process it participates in, and where in the cell it acts. CATH: which structural fold it has in the CATH hierarchy. Organism: the species of origin.

— Where its atoms are —

Atomic coordinates in PDBx/mmCIF format — the same representation the Protein Data Bank distributes. Each line of the _atom_site loop places one backbone atom in Cartesian space (units: ångströms, origin: arbitrary).

Six rendered views show the 3D structure from the faces of a cube — i.e. along ±x, ±y, ±z. Rendering representation is drawn randomly per protein from cartoon (secondary-structure ribbons), sticks (backbone bonds), or molecular surface; coloring is either N→C rainbow (blue at the N-terminus through red at the C-terminus) or one color per chain.

— Local backbone conformation —

DSSP 8-state secondary structure assigns each residue one of H (α-helix), G (3₁₀-helix), I (π-helix), E (extended β-strand), B (isolated β-bridge), T (hydrogen-bonded turn), S (bend), or '-' (coil). The assignment is computed from backbone hydrogen-bond geometry via the Kabsch–Sander algorithm.

P-SEA three-state annotation labels each residue as helix, strand, or 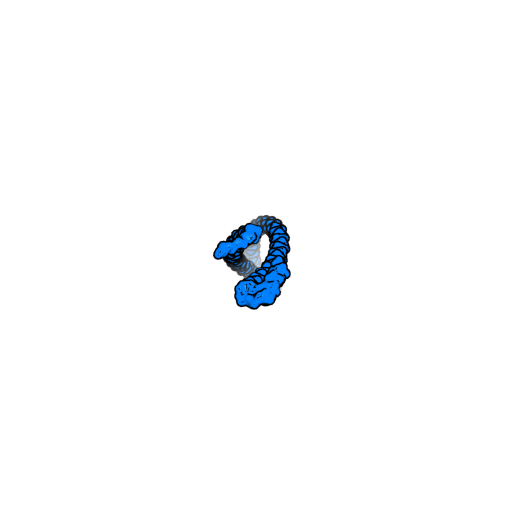coil based purely on the geometry of the Cα trace. It serves as a fallback when the full backbone (and thus DSSP) is unavailable.

φ (phi) and ψ (psi) are the two rotatable backbone dihedrals per residue: φ is the C(i-1)–N–Cα–C torsion, ψ is the N–Cα–C–N(i+1) torsion, both in degrees on (−180°, 180°]. α-helical residues cluster near (−60°, −45°); β-strand residues near (−120°, +130°). A Ramachandran plot is simply a scatter of (φ, ψ) for every residue.

— Global shape and packing —

Radius of gyration (Rg) is the root-mean-square distance of Cα atoms from their centroid — a single number for overall size and compactness. A globular domain of N residues has Rg ≈ 2.2·N^0.38 Å; an extended or disordered chain has a much larger Rg. The Cα contact count is the number of residue pairs whose Cα atoms are within 8 Å and are more than four positions apart in sequence — a standard proxy for tertiary packing density. The bounding box is the smallest axis-aligned box enclosing all Cα atoms.

Accessible surface area quantifies burial. A residue with SASA near zero is packed into the hydrophobic core; one with SASA >100 Å² sits on the surface. Computed here via the Shrake–Rupley numerical algorithm with a 1.4 Å probe.

The contact map is a binary N×N matrix image: pixel (i, j) is dark where Cα_i and Cα_j are within 8 Å and |i−j|>4. Because the |i−j|>4 filter removes local helical contacts, off-diagonal stripes parallel to the main diagonal indicate parallel β-sheets; stripes perpendicular to it indicate antiparallel β-sheets. The Ramachandran plot scatters every residue's (φ, ψ) pair against the sterically allowed regions. The PAE heatmap renders the predicted-aligned-error matrix.

— Structural neighborhood —

A 3Di character summarizes, for each residue, the relative orientation of the Cα frame of its nearest spatial neighbor. Because it encodes fold topology rather than chemistry, 3Di alignments detect remote structural similarity that sequence alignment misses.

Structural nearest neighbors (via Foldseek easy-search vs the PDB). Reported per hit: target PDB id, E-value, and alignment TM-score. A TM-score above ~0.5 is the conventional threshold for 'same fold'.

— Confidence and disorder —

For AlphaFold models, the B-factor field carries pLDDT — the model's own estimate of local accuracy on a 0–100 scale. Regions with pLDDT<50 should be treated as essentially unmodeled; they often correspond to intrinsically disordered segments.

B-factor (Debye–Waller factor) reflects atomic displacement in the crystal lattice. It is an experimental observable (units Å²), not a prediction; low values mean the atom is pinned down, high values mean it moves or is heterogeneous across the crystal.

Predicted Aligned Error (PAE) is an AlphaFold confidence matrix: entry (i, j) is the expected error in the position of residue j, in ångströms, when the prediction is superimposed on the true structure at residue i. Low PAE within a block of residues means that block is internally rigid and well-predicted; high PAE between two blocks means their relative placement is uncertain even if each block individually is confident.